Protein AF-A0A2K3M6I2-F1 (afdb_monomer)

Nearest PDB structures (foldseek):
  4bne-assembly1_B  TM=8.033E-01  e=9.067E+00  Gallus gallus

Sequence (231 aa):
MTDLVMSAFVFDEVFDVVSYISRKDLLFIKFKRTPPMLVKPYLKPYTYSKTSDPRTDPFDSLSNQFYCDLLRLSELRNKFFIFPSDVDAEASTFKAKLSDLLDVIAQEVKDDIGDKELEYARSEAVRMAEEARKDEDERIVQEAKRLRRESAEIARLEAERAEAEKLEQEMSLMVDMEELIMSYAEFPSSSSGKGKAPMDPFMEDKLKSLEDAIGTQRSDHQQLEGKVDNL

Solvent-accessible surface area (backbone atoms only — not comparable to full-atom values): 14308 Å² total; per-residue (Å²): 138,84,86,84,80,80,77,84,78,86,86,85,82,87,85,87,81,71,82,86,75,56,80,75,69,62,75,73,66,74,76,87,59,80,68,77,80,68,75,60,84,81,73,63,79,82,75,76,78,69,72,85,50,90,81,57,60,71,65,63,67,40,54,56,52,51,49,53,53,52,50,52,57,56,53,52,75,76,44,97,83,66,54,73,67,59,53,51,49,52,52,51,51,51,50,50,52,53,49,61,45,50,52,51,52,52,48,50,56,51,49,55,50,51,52,52,53,50,51,49,52,52,52,51,52,51,52,53,52,50,51,54,52,51,54,50,53,51,50,50,54,54,48,52,54,49,52,53,51,53,52,52,50,51,54,50,54,52,52,54,50,55,51,52,52,50,52,51,54,53,51,51,52,52,53,54,50,51,53,51,59,62,58,58,77,70,73,82,90,81,81,92,75,97,67,88,76,80,80,56,68,71,59,52,52,54,53,50,55,50,52,54,51,54,52,51,55,54,52,53,52,54,57,52,52,63,55,61,79,74,113

pLDDT: mean 77.09, std 17.9, range [37.66, 98.5]

Secondary structure (DSSP, 8-state):
------------S---------TTGGGG------------GGGS-------S-TTS-HHHHHHHHHHHHHHHHHHHHT-TT--HHHHHHHHHHHHHHHHHHHHHHHHHHHHHHHHHHHHHHHHHHHHHHHHHHHHHHHHHHHHHHHHHHHHHHHHHHHHHHHHHHHHHHHHHHHHHHHHHHHHTTS----------PPPPHHHHHHHHHHHHHHHHHHHHHHHHHHHHTT-

Organism: Trifolium pratense (NCBI:txid57577)

Mean predicted aligned error: 18.98 Å

Radius of gyration: 58.41 Å; Cα contacts (8 Å, |Δi|>4): 15; chains: 1; bounding box: 110×56×161 Å

Structure (mmCIF, N/CA/C/O backbone):
data_AF-A0A2K3M6I2-F1
#
_entry.id   AF-A0A2K3M6I2-F1
#
loop_
_atom_site.group_PDB
_atom_site.id
_atom_site.type_symbol
_atom_site.label_atom_id
_atom_site.label_alt_id
_atom_site.label_comp_id
_atom_site.label_asym_id
_atom_site.label_entity_id
_atom_site.label_seq_id
_atom_site.pdbx_PDB_ins_code
_atom_site.Cartn_x
_atom_site.Cartn_y
_atom_site.Cartn_z
_atom_site.occupancy
_atom_site.B_iso_or_equiv
_atom_site.auth_seq_id
_atom_site.auth_comp_id
_atom_site.auth_asym_id
_atom_site.auth_atom_id
_atom_site.pdbx_PDB_model_num
ATOM 1 N N . MET A 1 1 ? 3.542 -26.476 61.499 1.00 45.47 1 MET A N 1
ATOM 2 C CA . MET A 1 1 ? 3.791 -25.172 62.144 1.00 45.47 1 MET A CA 1
ATOM 3 C C . MET A 1 1 ? 2.540 -24.333 61.949 1.00 45.47 1 MET A C 1
ATOM 5 O O . MET A 1 1 ? 2.198 -24.057 60.811 1.00 45.47 1 MET A O 1
ATOM 9 N N . THR A 1 2 ? 1.869 -24.066 63.075 1.00 55.75 2 THR A N 1
ATOM 10 C CA . THR A 1 2 ? 0.767 -23.115 63.343 1.00 55.75 2 THR A CA 1
ATOM 11 C C . THR A 1 2 ? -0.514 -23.199 62.505 1.00 55.75 2 THR A C 1
ATOM 13 O O . THR A 1 2 ? -0.694 -22.449 61.550 1.00 55.75 2 THR A O 1
ATOM 16 N N . ASP A 1 3 ? -1.436 -24.041 62.983 1.00 51.25 3 ASP A N 1
ATOM 17 C CA . ASP A 1 3 ? -2.878 -23.954 62.737 1.00 51.25 3 ASP A CA 1
ATOM 18 C C . ASP A 1 3 ? -3.462 -22.707 63.418 1.00 51.25 3 ASP A C 1
ATOM 20 O O . ASP A 1 3 ? -3.334 -22.516 64.631 1.00 51.25 3 ASP A O 1
ATOM 24 N N . LEU A 1 4 ? -4.110 -21.852 62.628 1.00 61.06 4 LEU A N 1
ATOM 25 C CA . LEU A 1 4 ? -4.819 -20.663 63.090 1.00 61.06 4 LEU A CA 1
ATOM 26 C C . LEU A 1 4 ? -6.266 -21.050 63.432 1.00 61.06 4 LEU A C 1
ATOM 28 O O . LEU A 1 4 ? -7.155 -21.038 62.583 1.00 61.06 4 LEU A O 1
ATOM 32 N N . VAL A 1 5 ? -6.487 -21.434 64.689 1.00 55.53 5 VAL A N 1
ATOM 33 C CA . VAL A 1 5 ? -7.810 -21.722 65.260 1.00 55.53 5 VAL A CA 1
ATOM 34 C C . VAL A 1 5 ? -8.575 -20.407 65.435 1.00 55.53 5 VAL A C 1
ATOM 36 O O . VAL A 1 5 ? -8.279 -19.612 66.324 1.00 55.53 5 VAL A O 1
ATOM 39 N N . MET A 1 6 ? -9.570 -20.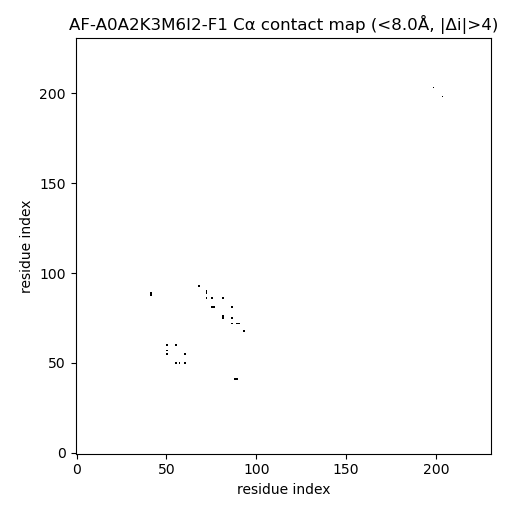171 64.582 1.00 56.69 6 MET A N 1
ATOM 40 C CA . MET A 1 6 ? -10.534 -19.082 64.743 1.00 56.69 6 MET A CA 1
ATOM 41 C C . MET A 1 6 ? -11.532 -19.447 65.848 1.00 56.69 6 MET A C 1
ATOM 43 O O . MET A 1 6 ? -12.343 -20.358 65.694 1.00 56.69 6 MET A O 1
ATOM 47 N N . SER A 1 7 ? -11.452 -18.742 66.978 1.00 56.47 7 SER A N 1
ATOM 48 C CA . SER A 1 7 ? -12.378 -18.889 68.098 1.00 56.47 7 SER A CA 1
ATOM 49 C C . SER A 1 7 ? -13.774 -18.402 67.710 1.00 56.47 7 SER A C 1
ATOM 51 O O . SER A 1 7 ? -13.959 -17.229 67.378 1.00 56.47 7 SER A O 1
ATOM 53 N N . ALA A 1 8 ? -14.759 -19.294 67.798 1.00 49.78 8 ALA A N 1
ATOM 54 C CA . ALA A 1 8 ? -16.171 -18.948 67.767 1.00 49.78 8 ALA A CA 1
ATOM 55 C C . ALA A 1 8 ? -16.480 -18.031 68.959 1.00 49.78 8 ALA A C 1
ATOM 57 O O . ALA A 1 8 ? -16.471 -18.463 70.112 1.00 49.78 8 ALA A O 1
ATOM 58 N N . PHE A 1 9 ? -16.686 -16.747 68.677 1.00 50.88 9 PHE A N 1
ATOM 59 C CA . PHE A 1 9 ? -17.150 -15.792 69.668 1.00 50.88 9 PHE A CA 1
ATOM 60 C C . PHE A 1 9 ? -18.601 -16.099 70.031 1.00 50.88 9 PHE A C 1
ATOM 62 O O . PHE A 1 9 ? -19.491 -16.139 69.183 1.00 50.88 9 PHE A O 1
ATOM 69 N N . VAL A 1 10 ? -18.778 -16.308 71.328 1.00 54.22 10 VAL A N 1
ATOM 70 C CA . VAL A 1 10 ? -20.023 -16.353 72.082 1.00 54.22 10 VAL A CA 1
ATOM 71 C C . VAL A 1 10 ? -20.790 -15.046 71.857 1.00 54.22 10 VAL A C 1
ATOM 73 O O . VAL A 1 10 ? -20.370 -13.990 72.322 1.00 54.22 10 VAL A O 1
ATOM 76 N N . PHE A 1 11 ? -21.908 -15.120 71.140 1.00 49.06 11 PHE A N 1
ATOM 77 C CA . PHE A 1 11 ? -22.965 -14.107 71.141 1.00 49.06 11 PHE A CA 1
ATOM 78 C C . PHE A 1 11 ? -24.234 -14.792 71.624 1.00 49.06 11 PHE A C 1
ATOM 80 O O . PHE A 1 11 ? -25.079 -15.191 70.830 1.00 49.06 11 PHE A O 1
ATOM 87 N N . ASP A 1 12 ? -24.312 -14.986 72.932 1.00 51.78 12 ASP A N 1
ATOM 88 C CA . ASP A 1 12 ? -25.477 -15.577 73.574 1.00 51.78 12 ASP A CA 1
ATOM 89 C C . ASP A 1 12 ? -25.706 -14.844 74.893 1.00 51.78 12 ASP A C 1
ATOM 91 O O . ASP A 1 12 ? -25.434 -15.369 75.958 1.00 51.78 12 ASP A O 1
ATOM 95 N N . GLU A 1 13 ? -26.073 -13.562 74.812 1.00 56.41 13 GLU A N 1
ATOM 96 C CA . GLU A 1 13 ? -26.803 -12.857 75.869 1.00 56.41 13 GLU A CA 1
ATOM 97 C C . GLU A 1 13 ? -27.155 -11.436 75.413 1.00 56.41 13 GLU A C 1
ATOM 99 O O . GLU A 1 13 ? -26.383 -10.765 74.733 1.00 56.41 13 GLU A O 1
ATOM 104 N N . VAL A 1 14 ? -28.319 -10.962 75.862 1.00 52.41 14 VAL A N 1
ATOM 105 C CA . VAL A 1 14 ? -28.843 -9.589 75.750 1.00 52.41 14 VAL A CA 1
ATOM 106 C C . VAL A 1 14 ? -29.674 -9.254 74.496 1.00 52.41 14 VAL A C 1
ATOM 108 O O . VAL A 1 14 ? -29.440 -8.260 73.819 1.00 52.41 14 VAL A O 1
ATOM 111 N N . PHE A 1 15 ? -30.758 -10.002 74.263 1.00 50.25 15 PHE A N 1
ATOM 112 C CA . PHE A 1 15 ? -31.973 -9.453 73.633 1.00 50.25 15 PHE A CA 1
ATOM 113 C C . PHE A 1 15 ? -33.232 -10.007 74.312 1.00 50.25 15 PHE A C 1
ATOM 115 O O . PHE A 1 15 ? -34.018 -10.717 73.694 1.00 50.25 15 PHE A O 1
ATOM 122 N N . ASP A 1 16 ? -33.432 -9.674 75.590 1.00 51.62 16 ASP A N 1
ATOM 123 C CA . ASP A 1 16 ? -34.622 -10.094 76.353 1.00 51.62 16 ASP A CA 1
ATOM 124 C C . ASP A 1 16 ? -35.504 -8.910 76.792 1.00 51.62 16 ASP A C 1
ATOM 126 O O . ASP A 1 16 ? -36.038 -8.856 77.895 1.00 51.62 16 ASP A O 1
ATOM 130 N N . VAL A 1 17 ? -35.649 -7.912 75.911 1.00 54.47 17 VAL A N 1
ATOM 131 C CA . VAL A 1 17 ? -36.669 -6.852 76.037 1.00 54.47 17 VAL A CA 1
ATOM 132 C C . VAL A 1 17 ? -37.280 -6.570 74.663 1.00 54.47 17 VAL A C 1
ATOM 134 O O . VAL A 1 17 ? -37.292 -5.446 74.165 1.00 54.47 17 VAL A O 1
ATOM 137 N N . VAL A 1 18 ? -37.767 -7.616 73.996 1.00 52.47 18 VAL A N 1
ATOM 138 C CA . VAL A 1 18 ? -38.661 -7.453 72.846 1.00 52.47 18 VAL A CA 1
ATOM 139 C C . VAL A 1 18 ? -40.078 -7.642 73.362 1.00 52.47 18 VAL A C 1
ATOM 141 O O . VAL A 1 18 ? -40.481 -8.746 73.722 1.00 52.47 18 VAL A O 1
ATOM 144 N N . SER A 1 19 ? -40.821 -6.536 73.427 1.00 58.66 19 SER A N 1
ATOM 145 C CA . SER A 1 19 ? -42.261 -6.510 73.671 1.00 58.66 19 SER A CA 1
ATOM 146 C C . SER A 1 19 ? -42.954 -7.669 72.959 1.00 58.66 19 SER A C 1
ATOM 148 O O . SER A 1 19 ? -42.874 -7.791 71.736 1.00 58.66 19 SER A O 1
ATOM 150 N N . TYR A 1 20 ? -43.649 -8.500 73.736 1.00 55.00 20 TYR A N 1
ATOM 151 C CA . TYR A 1 20 ? -44.518 -9.574 73.263 1.00 55.00 20 TYR A CA 1
ATOM 152 C C . TYR A 1 20 ? -45.643 -8.987 72.396 1.00 55.00 20 TYR A C 1
ATOM 154 O O . TYR A 1 20 ? -46.750 -8.723 72.859 1.00 55.00 20 TYR A O 1
ATOM 162 N N . ILE A 1 21 ? -45.367 -8.773 71.111 1.00 55.75 21 ILE A N 1
ATOM 163 C CA . ILE A 1 21 ? -46.408 -8.588 70.107 1.00 55.75 21 ILE A CA 1
ATOM 164 C C . ILE A 1 21 ? -47.006 -9.975 69.881 1.00 55.75 21 ILE A C 1
ATOM 166 O O . ILE A 1 21 ? -46.400 -10.858 69.272 1.00 55.75 21 ILE A O 1
ATOM 170 N N . SER A 1 22 ? -48.195 -10.190 70.434 1.00 57.03 22 SER A N 1
ATOM 171 C CA . SER A 1 22 ? -48.952 -11.423 70.259 1.00 57.03 22 SER A CA 1
ATOM 172 C C . SER A 1 22 ? -49.258 -11.634 68.775 1.00 57.03 22 SER A C 1
ATOM 174 O O . SER A 1 22 ? -49.781 -10.746 68.102 1.00 57.03 22 SER A O 1
ATOM 176 N N . ARG A 1 23 ? -49.011 -12.847 68.254 1.00 56.69 23 ARG A N 1
ATOM 177 C CA . ARG A 1 23 ? -49.373 -13.242 66.872 1.00 56.69 23 ARG A CA 1
ATOM 178 C C . ARG A 1 23 ? -50.846 -12.979 66.528 1.00 56.69 23 ARG A C 1
ATOM 180 O O . ARG A 1 23 ? -51.186 -12.918 65.351 1.00 56.69 23 ARG A O 1
ATOM 187 N N . LYS A 1 24 ? -51.720 -12.833 67.529 1.00 66.44 24 LYS A N 1
ATOM 188 C CA . LYS A 1 24 ? -53.146 -12.556 67.325 1.00 66.44 24 LYS A CA 1
ATOM 189 C C . LYS A 1 24 ? -53.422 -11.110 66.892 1.00 66.44 24 LYS A C 1
ATOM 191 O O . LYS A 1 24 ? -54.399 -10.895 66.181 1.00 66.44 24 LYS A O 1
ATOM 196 N N . ASP A 1 25 ? -52.538 -10.163 67.208 1.00 58.94 25 ASP A N 1
ATOM 197 C CA . ASP A 1 25 ? -52.720 -8.742 66.866 1.00 58.94 25 ASP A CA 1
ATOM 198 C C . ASP A 1 25 ? -52.328 -8.426 65.411 1.00 58.94 25 ASP A C 1
ATOM 200 O O . ASP A 1 25 ? -52.781 -7.444 64.825 1.00 58.94 25 ASP A O 1
ATOM 204 N N . LEU A 1 26 ? -51.550 -9.306 64.771 1.00 58.91 26 LEU A N 1
ATOM 205 C CA . LEU A 1 26 ? -51.125 -9.154 63.374 1.00 58.91 26 LEU A CA 1
ATOM 206 C C . LEU A 1 26 ? -52.197 -9.575 62.354 1.00 58.91 26 LEU A C 1
ATOM 208 O O . LEU A 1 26 ? -52.094 -9.224 61.180 1.00 58.91 26 LEU A O 1
ATOM 212 N N . LEU A 1 27 ? -53.251 -10.285 62.774 1.00 59.50 27 LEU A N 1
ATOM 213 C CA . LEU A 1 27 ? -54.317 -10.757 61.874 1.00 59.50 27 LEU A CA 1
ATOM 214 C C . LEU A 1 27 ? -55.302 -9.651 61.451 1.00 59.50 27 LEU A C 1
ATOM 216 O O . LEU A 1 27 ? -56.056 -9.837 60.495 1.00 59.50 27 LEU A O 1
ATOM 220 N N . PHE A 1 28 ? -55.291 -8.496 62.124 1.00 56.75 28 PHE A N 1
ATOM 221 C CA . PHE A 1 28 ? -56.161 -7.360 61.796 1.00 56.75 28 PHE A CA 1
ATOM 222 C C . PHE A 1 28 ? -55.512 -6.301 60.907 1.00 56.75 28 PHE A C 1
ATOM 224 O O . PHE A 1 28 ? -56.221 -5.440 60.377 1.00 56.75 28 PHE A O 1
ATOM 231 N N . ILE A 1 29 ? -54.204 -6.386 60.652 1.00 54.84 29 ILE A N 1
ATOM 232 C CA . ILE A 1 29 ? -53.544 -5.495 59.699 1.00 54.84 29 ILE A CA 1
ATOM 233 C C . ILE A 1 29 ? -53.826 -6.020 58.290 1.00 54.84 29 ILE A C 1
ATOM 235 O O . ILE A 1 29 ? -52.989 -6.625 57.622 1.00 54.84 29 ILE A O 1
ATOM 239 N N . LYS A 1 30 ? -55.051 -5.782 57.815 1.00 56.19 30 LYS A N 1
ATOM 240 C CA . LYS A 1 30 ? -55.383 -5.882 56.395 1.00 56.19 30 LYS A CA 1
ATOM 241 C C . LYS A 1 30 ? -54.601 -4.787 55.680 1.00 56.19 30 LYS A C 1
ATOM 243 O O . LYS A 1 30 ? -55.097 -3.676 55.513 1.00 56.19 30 LYS A O 1
ATOM 248 N N . PHE A 1 31 ? -53.377 -5.105 55.262 1.00 52.81 31 PHE A N 1
ATOM 249 C CA . PHE A 1 31 ? -52.594 -4.306 54.325 1.00 52.81 31 PHE A CA 1
ATOM 250 C C . PHE A 1 31 ? -53.353 -4.250 52.987 1.00 52.81 31 PHE A C 1
ATOM 252 O O . PHE A 1 31 ? -53.056 -4.953 52.028 1.00 52.81 31 PHE A O 1
ATOM 259 N N . LYS A 1 32 ? -54.375 -3.391 52.907 1.00 51.03 32 LYS A N 1
ATOM 260 C CA . LYS A 1 32 ? -54.965 -2.913 51.653 1.00 51.03 32 LYS A CA 1
ATOM 261 C C . LYS A 1 32 ? -54.010 -1.889 51.051 1.00 51.03 32 LYS A C 1
ATOM 263 O O . LYS A 1 32 ? -54.327 -0.717 50.903 1.00 51.03 32 LYS A O 1
ATOM 268 N N . ARG A 1 33 ? -52.793 -2.327 50.768 1.00 50.03 33 ARG A N 1
ATOM 269 C CA . ARG A 1 33 ? -51.816 -1.544 50.036 1.00 50.03 33 ARG A CA 1
ATOM 270 C C . ARG A 1 33 ? -51.310 -2.474 48.963 1.00 50.03 33 ARG A C 1
ATOM 272 O O . ARG A 1 33 ? -50.279 -3.106 49.130 1.00 50.03 33 ARG A O 1
ATOM 279 N N . THR A 1 34 ? -52.079 -2.593 47.884 1.00 58.12 34 THR A N 1
ATOM 280 C CA . THR A 1 34 ? -51.467 -2.872 46.589 1.00 58.12 34 THR A CA 1
ATOM 281 C C . THR A 1 34 ? -50.431 -1.763 46.447 1.00 58.12 34 THR A C 1
ATOM 283 O O . THR A 1 34 ? -50.831 -0.595 46.370 1.00 58.12 34 THR A O 1
ATOM 286 N N . PRO A 1 35 ? -49.125 -2.052 46.585 1.00 56.66 35 PRO A N 1
ATOM 287 C CA . PRO A 1 35 ? -48.127 -1.020 46.397 1.00 56.66 35 PRO A CA 1
ATOM 288 C C . PRO A 1 35 ? -48.382 -0.478 44.991 1.00 56.66 35 PRO A C 1
ATOM 290 O O . PRO A 1 35 ? -48.635 -1.293 44.094 1.00 56.66 35 PRO A O 1
ATOM 293 N N . PRO A 1 36 ? -48.393 0.850 44.769 1.00 56.81 36 PRO A N 1
ATOM 294 C CA . PRO A 1 36 ? -48.325 1.337 43.402 1.00 56.81 36 PRO A CA 1
ATOM 295 C C . PRO A 1 36 ? -47.168 0.575 42.765 1.00 56.81 36 PRO A C 1
ATOM 297 O O . PRO A 1 36 ? -46.088 0.526 43.359 1.00 56.81 36 PRO A O 1
ATOM 300 N N . MET A 1 37 ? -47.429 -0.123 41.653 1.00 53.19 37 MET A N 1
ATOM 301 C CA . MET A 1 37 ? -46.373 -0.740 40.864 1.00 53.19 37 MET A CA 1
ATOM 302 C C . MET A 1 37 ? -45.478 0.417 40.438 1.00 53.19 37 MET A C 1
ATOM 304 O O . MET A 1 37 ? -45.722 1.067 39.425 1.00 53.19 37 MET A O 1
ATOM 308 N N . LEU A 1 38 ? -44.497 0.739 41.282 1.00 57.25 38 LEU A N 1
ATOM 309 C CA . LEU A 1 38 ? -43.392 1.596 40.936 1.00 57.25 38 LEU A CA 1
ATOM 310 C C . LEU A 1 38 ? -42.818 0.912 39.716 1.00 57.25 38 LEU A C 1
ATOM 312 O O . LEU A 1 38 ? -42.372 -0.235 39.801 1.00 57.25 38 LEU A O 1
ATOM 316 N N . VAL A 1 39 ? -42.975 1.577 38.572 1.00 56.84 39 VAL A N 1
ATOM 317 C CA . VAL A 1 39 ? -42.399 1.151 37.306 1.00 56.84 39 VAL A CA 1
ATOM 318 C C . VAL A 1 39 ? -40.961 0.808 37.635 1.00 56.84 39 VAL A C 1
ATOM 320 O O . VAL A 1 39 ? -40.202 1.694 38.034 1.00 56.84 39 VAL A O 1
ATOM 323 N N . LYS A 1 40 ? -40.638 -0.492 37.606 1.00 58.34 40 LYS A N 1
ATOM 324 C CA . LYS A 1 40 ? -39.319 -0.967 38.010 1.00 58.34 40 LYS A CA 1
ATOM 325 C C . LYS A 1 40 ? -38.321 -0.146 37.192 1.00 58.34 40 LYS A C 1
ATOM 327 O O . LYS A 1 40 ? -38.441 -0.164 35.964 1.00 58.34 40 LYS A O 1
ATOM 332 N N . PRO A 1 41 ? -37.388 0.592 37.821 1.00 55.34 41 PRO A N 1
ATOM 333 C CA . PRO A 1 41 ? -36.457 1.469 37.105 1.00 55.34 41 PRO A CA 1
ATOM 334 C C . PRO A 1 41 ? -35.711 0.751 35.967 1.00 55.34 41 PRO A C 1
ATOM 336 O O . PRO A 1 41 ? -35.282 1.374 35.002 1.00 55.34 41 PRO A O 1
ATOM 339 N N . TYR A 1 42 ? -35.629 -0.574 36.073 1.00 53.28 42 TYR A N 1
ATOM 340 C CA . TYR A 1 42 ? -34.940 -1.515 35.198 1.00 53.28 42 TYR A CA 1
ATOM 341 C C . TYR A 1 42 ? -35.717 -1.926 33.931 1.00 53.28 42 TYR A C 1
ATOM 343 O O . TYR A 1 42 ? -35.207 -2.710 33.143 1.00 53.28 42 TYR A O 1
ATOM 351 N N . LEU A 1 43 ? -36.950 -1.445 33.719 1.00 54.62 43 LEU A N 1
ATOM 352 C CA . LEU A 1 43 ? -37.761 -1.801 32.538 1.00 54.62 43 LEU A CA 1
ATOM 353 C C . LEU A 1 43 ? -37.538 -0.890 31.324 1.00 54.62 43 LEU A C 1
ATOM 355 O O . LEU A 1 43 ? -38.096 -1.156 30.261 1.00 54.62 43 LEU A O 1
ATOM 359 N N . LYS A 1 44 ? -36.749 0.182 31.452 1.00 59.28 44 LYS A N 1
ATOM 360 C CA . LYS A 1 44 ? -36.349 0.968 30.282 1.00 59.28 44 LYS A CA 1
ATOM 361 C C . LYS A 1 44 ? -35.255 0.204 29.529 1.00 59.28 44 LYS A C 1
ATOM 363 O O . LYS A 1 44 ? -34.211 -0.046 30.132 1.00 59.28 44 LYS A O 1
ATOM 368 N N . PRO A 1 45 ? -35.461 -0.144 28.243 1.00 54.41 45 PRO A N 1
ATOM 369 C CA . PRO A 1 45 ? -34.404 -0.695 27.409 1.00 54.41 45 PRO A CA 1
ATOM 370 C C . PRO A 1 45 ? -33.204 0.241 27.462 1.00 54.41 45 PRO A C 1
ATOM 372 O O . PRO A 1 45 ? -33.349 1.450 27.259 1.00 54.41 45 PRO A O 1
ATOM 375 N N . TYR A 1 46 ? -32.038 -0.311 27.783 1.00 55.25 46 TYR A N 1
ATOM 376 C CA . TYR A 1 46 ? -30.814 0.465 27.798 1.00 55.25 46 TYR A CA 1
ATOM 377 C C . TYR A 1 46 ? -30.483 0.828 26.354 1.00 55.25 46 TYR A C 1
ATOM 379 O O . TYR A 1 46 ? -30.084 -0.017 25.557 1.00 55.25 46 TYR A O 1
ATOM 387 N N . THR A 1 47 ? -30.712 2.082 25.986 1.00 51.66 47 THR A N 1
ATOM 388 C CA . THR A 1 47 ? -30.252 2.596 24.705 1.00 51.66 47 THR A CA 1
ATOM 389 C C . THR A 1 47 ? -28.772 2.878 24.865 1.00 51.66 47 THR A C 1
ATOM 391 O O . THR A 1 47 ? -28.395 3.877 25.477 1.00 51.66 47 THR A O 1
ATOM 394 N N . TYR A 1 48 ? -27.933 1.981 24.351 1.00 51.97 48 TYR A N 1
ATOM 395 C CA . TYR A 1 48 ? -26.556 2.344 24.067 1.00 51.97 48 TYR A CA 1
ATOM 396 C C . TYR A 1 48 ? -26.603 3.578 23.176 1.00 51.97 48 TYR A C 1
ATOM 398 O O . TYR A 1 48 ? -27.148 3.531 22.068 1.00 51.97 48 TYR A O 1
ATOM 406 N N . SER A 1 49 ? -26.066 4.688 23.674 1.00 54.66 49 SER A N 1
ATOM 407 C CA . SER A 1 49 ? -25.648 5.775 22.808 1.00 54.66 49 SER A CA 1
ATOM 408 C C . SER A 1 49 ? -24.550 5.179 21.942 1.00 54.66 49 SER A C 1
ATOM 410 O O . SER A 1 49 ? -23.391 5.165 22.340 1.00 54.66 49 SER A O 1
ATOM 412 N N . LYS A 1 50 ? -24.920 4.596 20.794 1.00 51.88 50 LYS A N 1
ATOM 413 C CA . LYS A 1 50 ? -23.962 4.385 19.715 1.00 51.88 50 LYS A CA 1
ATOM 414 C C . LYS A 1 50 ? -23.307 5.739 19.536 1.00 51.88 50 LYS A C 1
ATOM 416 O O . LYS A 1 50 ? -24.012 6.707 19.245 1.00 51.88 50 LYS A O 1
ATOM 421 N N . THR A 1 51 ? -22.015 5.812 19.817 1.00 51.75 51 THR A N 1
ATOM 422 C CA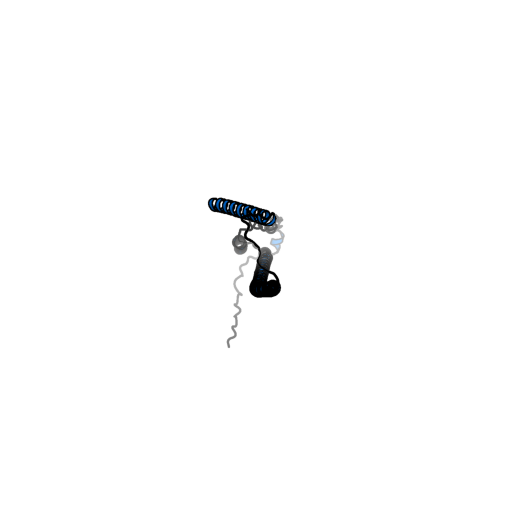 . THR A 1 51 ? -21.191 6.971 19.522 1.00 51.75 51 THR A CA 1
ATOM 423 C C . THR A 1 51 ? -21.362 7.210 18.026 1.00 51.75 51 THR A C 1
ATOM 425 O O . THR A 1 51 ? -20.835 6.497 17.182 1.00 51.75 51 THR A O 1
ATOM 428 N N . SER A 1 52 ? -22.264 8.129 17.682 1.00 47.88 52 SER A N 1
ATOM 429 C CA . SER A 1 52 ? -22.632 8.414 16.295 1.00 47.88 52 SER A CA 1
ATOM 430 C C . SER A 1 52 ? -21.502 9.120 15.557 1.00 47.88 52 SER A C 1
ATOM 432 O O . SER A 1 52 ? -21.575 9.287 14.343 1.00 47.88 52 SER A O 1
ATOM 434 N N . ASP A 1 53 ? -20.489 9.562 16.301 1.00 58.69 53 ASP A N 1
ATOM 435 C CA . ASP A 1 53 ? -19.281 10.152 15.771 1.00 58.69 53 ASP A CA 1
ATOM 436 C C . ASP A 1 53 ? -18.133 9.126 15.825 1.00 58.69 53 ASP A C 1
ATOM 438 O O . ASP A 1 53 ? -17.620 8.851 16.915 1.00 58.69 53 ASP A O 1
ATOM 442 N N . PRO A 1 54 ? -17.710 8.570 14.673 1.00 58.38 54 PRO A N 1
ATOM 443 C CA . PRO A 1 54 ? -16.600 7.619 14.583 1.00 58.38 54 PRO A CA 1
ATOM 444 C C . PRO A 1 54 ? -15.240 8.234 14.951 1.00 58.38 54 PRO A C 1
ATOM 446 O O . PRO A 1 54 ? -14.239 7.529 14.962 1.00 58.38 54 PRO A O 1
ATOM 449 N N . ARG A 1 55 ? -15.174 9.547 15.223 1.00 62.03 55 ARG A N 1
ATOM 450 C CA . ARG A 1 55 ? -13.956 10.221 15.698 1.00 62.03 55 ARG A CA 1
ATOM 451 C C . ARG A 1 55 ? -13.800 10.240 17.211 1.00 62.03 55 ARG A C 1
ATOM 453 O O . ARG A 1 55 ? -12.735 10.624 17.687 1.00 62.03 55 ARG A O 1
ATOM 460 N N . THR A 1 56 ? -14.849 9.913 17.959 1.00 65.38 56 THR A N 1
ATOM 461 C CA . THR A 1 56 ? -14.763 9.924 19.421 1.00 65.38 56 THR A CA 1
ATOM 462 C C . THR A 1 56 ? -14.176 8.599 19.867 1.00 65.38 56 THR A C 1
ATOM 464 O O . THR A 1 56 ? -14.727 7.559 19.509 1.00 65.38 56 THR A O 1
ATOM 467 N N . ASP A 1 57 ? -13.083 8.648 20.631 1.00 66.88 57 ASP A N 1
ATOM 468 C CA . ASP A 1 57 ? -12.454 7.456 21.191 1.00 66.88 57 ASP A CA 1
ATOM 469 C C . ASP A 1 57 ? -13.528 6.623 21.923 1.00 66.88 57 ASP A C 1
ATOM 471 O O . ASP A 1 57 ? -14.180 7.138 22.849 1.00 66.88 57 ASP A O 1
ATOM 475 N N . PRO A 1 58 ? -13.775 5.367 21.502 1.00 65.50 58 PRO A N 1
ATOM 476 C CA . PRO A 1 58 ? -14.754 4.512 22.151 1.00 65.50 58 PRO A CA 1
ATOM 477 C C . PRO A 1 58 ? -14.482 4.374 23.652 1.00 65.50 58 PRO A C 1
ATOM 479 O O . PRO A 1 58 ? -1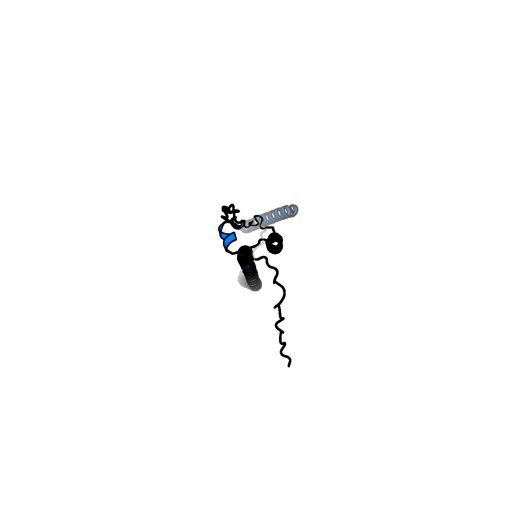5.447 4.285 24.410 1.00 65.50 58 PRO A O 1
ATOM 482 N N . PHE A 1 59 ? -13.223 4.464 24.105 1.00 70.12 59 PHE A N 1
ATOM 483 C CA . PHE A 1 59 ? -12.837 4.407 25.518 1.00 70.12 59 PHE A CA 1
ATOM 484 C C . PHE A 1 59 ? -13.251 5.648 26.328 1.00 70.12 59 PHE A C 1
ATOM 486 O O . PHE A 1 59 ? -13.600 5.523 27.509 1.00 70.12 59 PHE A O 1
ATOM 493 N N . ASP A 1 60 ? -13.286 6.833 25.716 1.00 71.06 60 ASP A N 1
ATOM 494 C CA . ASP A 1 60 ? -13.644 8.083 26.402 1.00 71.06 60 ASP A CA 1
ATOM 495 C C . ASP A 1 60 ? -15.140 8.144 26.724 1.00 71.06 60 ASP A C 1
ATOM 497 O O . ASP A 1 60 ? -15.544 8.414 27.862 1.00 71.06 60 ASP A O 1
ATOM 501 N N . SER A 1 61 ? -15.988 7.814 25.744 1.00 68.12 61 SER A N 1
ATOM 502 C CA . SER A 1 61 ? -17.434 7.702 25.980 1.00 68.12 61 SER A CA 1
ATOM 503 C C . SER A 1 61 ? -17.749 6.596 26.990 1.00 68.12 61 SER A C 1
ATOM 505 O O . SER A 1 61 ? -18.758 6.657 27.700 1.00 68.12 61 SER A O 1
ATOM 507 N N . LEU A 1 62 ? -16.888 5.583 27.062 1.00 70.44 62 LEU A N 1
ATOM 508 C CA . LEU A 1 62 ? -17.053 4.442 27.939 1.00 70.44 62 LEU A CA 1
ATOM 509 C C . LEU A 1 62 ? -16.748 4.732 29.395 1.00 70.44 62 LEU A C 1
ATOM 511 O O . LEU A 1 62 ? -17.484 4.303 30.282 1.00 70.44 62 LEU A O 1
ATOM 515 N N . SER A 1 63 ? -15.649 5.439 29.630 1.00 78.62 63 SER A N 1
ATOM 516 C CA . SER A 1 63 ? -15.137 5.705 30.969 1.00 78.62 63 SER A CA 1
ATOM 517 C C . SER A 1 63 ? -16.182 6.453 31.795 1.00 78.62 63 SER A C 1
ATOM 519 O O . SER A 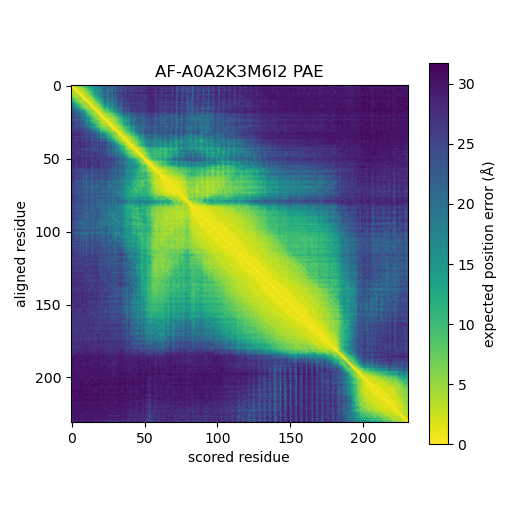1 63 ? -16.444 6.100 32.947 1.00 78.62 63 SER A O 1
ATOM 521 N N . ASN A 1 64 ? -16.881 7.404 31.167 1.00 80.00 64 ASN A N 1
ATOM 522 C CA . ASN A 1 64 ? -17.999 8.115 31.784 1.00 80.00 64 ASN A CA 1
ATOM 523 C C . ASN A 1 64 ? -19.200 7.203 32.068 1.00 80.00 64 ASN A C 1
ATOM 525 O O . ASN A 1 64 ? -19.764 7.247 33.162 1.00 80.00 64 ASN A O 1
ATOM 529 N N . GLN A 1 65 ? -19.582 6.354 31.112 1.00 78.31 65 GLN A N 1
ATOM 530 C CA . GLN A 1 65 ? -20.712 5.436 31.271 1.00 78.31 65 GLN A CA 1
ATOM 531 C C . GLN A 1 65 ? -20.463 4.438 32.414 1.00 78.31 65 GLN A C 1
ATOM 533 O O . GLN A 1 65 ? -21.331 4.216 33.260 1.00 78.31 65 GLN A O 1
ATOM 538 N N . PHE A 1 66 ? -19.252 3.882 32.468 1.00 81.56 66 PHE A N 1
ATOM 539 C CA . PHE A 1 66 ? -18.822 2.928 33.484 1.00 81.56 66 PHE A CA 1
ATOM 540 C C . PHE A 1 66 ? -18.765 3.570 34.869 1.00 81.56 66 PHE A C 1
ATOM 542 O O . PHE A 1 66 ? -19.234 2.990 35.849 1.00 81.56 66 PHE A O 1
ATOM 549 N N . TYR A 1 67 ? -18.259 4.802 34.946 1.00 85.06 67 TYR A N 1
ATOM 550 C CA . TYR A 1 67 ? -18.262 5.587 36.173 1.00 85.06 67 TYR A CA 1
ATOM 551 C C . TYR A 1 67 ? -19.686 5.808 36.699 1.00 85.06 67 TYR A C 1
ATOM 553 O O . TYR A 1 67 ? -19.950 5.564 37.877 1.00 85.06 67 TYR A O 1
ATOM 561 N N . CYS A 1 68 ? -20.628 6.198 35.834 1.00 81.88 68 CYS A N 1
ATOM 562 C CA . CYS A 1 68 ? -22.029 6.370 36.218 1.00 81.88 68 CYS A CA 1
ATOM 563 C C . CYS A 1 68 ? -22.677 5.061 36.696 1.00 81.88 68 CYS A C 1
ATOM 565 O O . CYS A 1 68 ? -23.424 5.073 37.676 1.00 81.88 68 CYS A O 1
ATOM 567 N N . ASP A 1 69 ? -22.396 3.935 36.041 1.00 80.50 69 ASP A N 1
ATOM 568 C CA . ASP A 1 69 ? -22.937 2.629 36.431 1.00 80.50 69 ASP A CA 1
ATOM 569 C C . ASP A 1 69 ? -22.385 2.157 37.789 1.00 80.50 69 ASP A C 1
ATOM 571 O O . ASP A 1 69 ? -23.149 1.705 38.649 1.00 80.50 69 ASP A O 1
ATOM 575 N N . LEU A 1 70 ? -21.083 2.340 38.035 1.00 84.94 70 LEU A N 1
ATOM 576 C CA . LEU A 1 70 ? -20.468 2.069 39.339 1.00 84.94 70 LEU A CA 1
ATOM 577 C C . LEU A 1 70 ? -21.008 2.997 40.432 1.00 84.94 70 LEU A C 1
ATOM 579 O O . LEU A 1 70 ? -21.274 2.546 41.549 1.00 84.94 70 LEU A O 1
ATOM 583 N N . LEU A 1 71 ? -21.215 4.278 40.117 1.00 85.44 71 LEU A N 1
ATOM 584 C CA . LEU A 1 71 ? -21.806 5.238 41.043 1.00 85.44 71 LEU A CA 1
ATOM 585 C C . LEU A 1 71 ? -23.218 4.797 41.447 1.00 85.44 71 LEU A C 1
ATOM 587 O O . LEU A 1 71 ? -23.514 4.733 42.640 1.00 85.44 71 LEU A O 1
ATOM 591 N N . ARG A 1 72 ? -24.054 4.381 40.488 1.00 80.50 72 ARG A N 1
ATOM 592 C CA . ARG A 1 72 ? -25.401 3.853 40.761 1.00 80.50 72 ARG A CA 1
ATOM 593 C C . ARG A 1 72 ? -25.372 2.621 41.665 1.00 80.50 72 ARG A C 1
ATOM 595 O O . ARG A 1 72 ? -26.142 2.564 42.622 1.00 80.50 72 ARG A O 1
ATOM 602 N N . LEU A 1 73 ? -24.468 1.670 41.417 1.00 81.69 73 LEU A N 1
ATOM 603 C CA . LEU A 1 73 ? -24.272 0.509 42.298 1.00 81.69 73 LEU A CA 1
ATOM 604 C C . LEU A 1 73 ? -23.838 0.926 43.710 1.00 81.69 73 LEU A C 1
ATOM 606 O O . LEU A 1 73 ? -24.325 0.376 44.698 1.00 81.69 73 LEU A O 1
ATOM 610 N N . SER A 1 74 ? -22.968 1.931 43.828 1.00 82.75 74 SER A N 1
ATOM 611 C CA . SER A 1 74 ? -22.537 2.447 45.130 1.00 82.75 74 SER A CA 1
ATOM 612 C C . SER A 1 74 ? -23.680 3.124 45.900 1.00 82.75 74 SER A C 1
ATOM 614 O O . SER A 1 74 ? -23.788 2.969 47.115 1.00 82.75 74 SER A O 1
ATOM 616 N N . GLU A 1 75 ? -24.590 3.805 45.200 1.00 85.44 75 GLU A N 1
ATOM 617 C CA . GLU A 1 75 ? -25.772 4.432 45.792 1.00 85.44 75 GLU A CA 1
ATOM 618 C C . GLU A 1 75 ? -26.795 3.410 46.292 1.00 85.44 75 GLU A C 1
ATOM 620 O O . GLU A 1 75 ? -27.521 3.700 47.245 1.00 85.44 75 GLU A O 1
ATOM 625 N N . LEU A 1 76 ? -26.857 2.211 45.693 1.00 81.38 76 LEU A N 1
ATOM 626 C CA . LEU A 1 76 ? -27.691 1.122 46.211 1.00 81.38 76 LEU A CA 1
ATOM 627 C C . LEU A 1 76 ? -27.284 0.744 47.645 1.00 81.38 76 LEU A C 1
ATOM 629 O O . LEU A 1 76 ? -28.153 0.528 48.483 1.00 81.38 76 LEU A O 1
ATOM 633 N N . ARG A 1 77 ? -25.986 0.761 47.974 1.00 77.25 77 ARG A N 1
ATOM 634 C CA . ARG A 1 77 ? -25.494 0.476 49.336 1.00 77.25 77 ARG A CA 1
ATOM 635 C C . ARG A 1 77 ? -26.057 1.437 50.392 1.00 77.25 77 ARG A C 1
ATOM 637 O O . ARG A 1 77 ? -26.234 1.046 51.540 1.00 77.25 77 ARG A O 1
ATOM 644 N N . ASN A 1 78 ? -26.332 2.684 50.011 1.00 79.56 78 ASN A N 1
ATOM 645 C CA . ASN A 1 78 ? -26.740 3.749 50.932 1.00 79.56 78 ASN A CA 1
ATOM 646 C C . ASN A 1 78 ? -28.264 3.851 51.121 1.00 79.56 78 ASN A C 1
ATOM 648 O O . ASN A 1 78 ? -28.741 4.737 51.831 1.00 79.56 78 ASN A O 1
ATOM 652 N N . LYS A 1 79 ? -29.051 2.970 50.492 1.00 81.81 79 LYS A N 1
ATOM 653 C CA . LYS A 1 79 ? -30.516 2.983 50.583 1.00 81.81 79 LYS A CA 1
ATOM 654 C C . LYS A 1 79 ? -30.991 1.950 51.614 1.00 81.81 79 LYS A C 1
ATOM 656 O O . LYS A 1 79 ? -30.707 0.765 51.510 1.00 81.81 79 LYS A O 1
ATOM 661 N N . PHE A 1 80 ? -31.775 2.403 52.594 1.00 65.31 80 PHE A N 1
ATOM 662 C CA . PHE A 1 80 ? -32.250 1.591 53.729 1.00 65.31 80 PHE A CA 1
ATOM 663 C C . PHE A 1 80 ? -33.282 0.499 53.377 1.00 65.31 80 PHE A C 1
ATOM 665 O O . PHE A 1 80 ? -33.558 -0.360 54.208 1.00 65.31 80 PHE A O 1
ATOM 672 N N . PHE A 1 81 ? -33.857 0.515 52.169 1.00 70.75 81 PHE A N 1
ATOM 673 C CA . PHE A 1 81 ? -34.903 -0.423 51.729 1.00 70.75 81 PHE A CA 1
ATOM 674 C C . PHE A 1 81 ? -34.557 -1.083 50.391 1.00 70.75 81 PHE A C 1
ATOM 676 O O . PHE A 1 81 ? -35.354 -1.068 49.456 1.00 70.75 81 PHE A O 1
ATOM 683 N N . ILE A 1 82 ? -33.346 -1.619 50.282 1.00 77.88 82 ILE A N 1
ATOM 684 C CA . ILE A 1 82 ? -32.929 -2.387 49.107 1.00 77.88 82 ILE A CA 1
ATOM 685 C C . ILE A 1 82 ? -33.201 -3.857 49.377 1.00 77.88 82 ILE A C 1
ATOM 687 O O . ILE A 1 82 ? -32.712 -4.408 50.365 1.00 77.88 82 ILE A O 1
ATOM 691 N N . PHE A 1 83 ? -33.957 -4.506 48.497 1.00 83.88 83 PHE A N 1
ATOM 692 C CA . PHE A 1 83 ? -34.049 -5.957 48.532 1.00 83.88 83 PHE A CA 1
ATOM 693 C C . PHE A 1 83 ? -32.787 -6.557 47.903 1.00 83.88 83 PHE A C 1
ATOM 695 O O . PHE A 1 83 ? -32.291 -6.009 46.916 1.00 83.88 83 PHE A O 1
ATOM 702 N N . PRO A 1 84 ? -32.286 -7.707 48.393 1.00 85.50 84 PRO A N 1
ATOM 703 C CA . PRO A 1 84 ? -31.181 -8.416 47.742 1.00 85.50 84 PRO A CA 1
ATOM 704 C C . PRO A 1 84 ? -31.391 -8.597 46.226 1.00 85.50 84 PRO A C 1
ATOM 706 O O . PRO A 1 84 ? -30.469 -8.390 45.447 1.00 85.50 84 PRO A O 1
ATOM 709 N N . SER A 1 85 ? -32.637 -8.830 45.793 1.00 83.62 85 SER A N 1
ATOM 710 C CA . SER A 1 85 ? -33.003 -8.954 44.376 1.00 83.62 85 SER A CA 1
ATOM 711 C C . SER A 1 85 ? -32.749 -7.703 43.528 1.00 83.62 85 SER A C 1
ATOM 713 O O . SER A 1 85 ? -32.521 -7.823 42.328 1.00 83.62 85 SER A O 1
ATOM 715 N N . ASP A 1 86 ? -32.824 -6.503 44.112 1.00 82.81 86 ASP A N 1
ATOM 716 C CA . ASP A 1 86 ? -32.543 -5.257 43.385 1.00 82.81 86 ASP A CA 1
ATOM 717 C C . ASP A 1 86 ? -31.038 -5.118 43.120 1.00 82.81 86 ASP A C 1
ATOM 719 O O . ASP A 1 86 ? -30.632 -4.651 42.054 1.00 82.81 86 ASP A O 1
ATOM 723 N N . VAL A 1 87 ? -30.211 -5.583 44.066 1.00 84.00 87 VAL A N 1
ATOM 724 C CA . VAL A 1 87 ? -28.754 -5.679 43.897 1.00 84.00 87 VAL A CA 1
ATOM 725 C C . VAL A 1 87 ? -28.422 -6.695 42.809 1.00 84.00 87 VAL A C 1
ATOM 727 O O . VAL A 1 87 ? -27.650 -6.377 41.907 1.00 84.00 87 VAL A O 1
ATOM 730 N N . ASP A 1 88 ? -29.047 -7.875 42.841 1.00 86.31 88 ASP A N 1
ATOM 731 C CA . ASP A 1 88 ? -28.835 -8.922 41.834 1.00 86.31 88 ASP A CA 1
ATOM 732 C C . ASP A 1 88 ? -29.214 -8.450 40.422 1.00 86.31 88 ASP A C 1
ATOM 734 O O . ASP A 1 88 ? -28.517 -8.757 39.450 1.00 86.31 88 ASP A O 1
ATOM 738 N N . ALA A 1 89 ? -30.298 -7.678 40.293 1.00 85.31 89 ALA A N 1
ATOM 739 C CA . ALA A 1 89 ? -30.749 -7.132 39.016 1.00 85.31 89 ALA A CA 1
ATOM 740 C C . ALA A 1 89 ? -29.776 -6.085 38.446 1.00 85.31 89 ALA A C 1
ATOM 742 O O . ALA A 1 89 ? -29.417 -6.165 37.268 1.00 85.31 89 ALA A O 1
ATOM 743 N N . GLU A 1 90 ? -29.317 -5.126 39.257 1.00 84.38 90 GLU A N 1
ATOM 744 C CA . GLU A 1 90 ? -28.335 -4.119 38.818 1.00 84.38 90 GLU A CA 1
ATOM 745 C C . GLU A 1 90 ? -26.967 -4.760 38.534 1.00 84.38 90 GLU A C 1
ATOM 747 O O . GLU A 1 90 ? -26.348 -4.453 37.516 1.00 84.38 90 GLU A O 1
ATOM 752 N N . ALA A 1 91 ? -26.525 -5.723 39.351 1.00 84.44 91 ALA A N 1
ATOM 753 C CA . ALA A 1 91 ? -25.294 -6.478 39.109 1.00 84.44 91 ALA A CA 1
ATOM 754 C C . ALA A 1 91 ? -25.368 -7.299 37.811 1.00 84.44 91 ALA A C 1
ATOM 756 O O . ALA A 1 91 ? -24.423 -7.299 37.021 1.00 84.44 91 ALA A O 1
ATOM 757 N N . SER A 1 92 ? -26.501 -7.959 37.551 1.00 86.75 92 SER A N 1
ATOM 758 C CA . SER A 1 92 ? -26.728 -8.692 36.298 1.00 86.75 92 SER A CA 1
ATOM 759 C C . SER A 1 92 ? -26.743 -7.756 35.092 1.00 86.75 92 SER A C 1
ATOM 761 O O . SER A 1 92 ? -26.155 -8.073 34.060 1.00 86.75 92 SER A O 1
ATOM 763 N N . THR A 1 93 ? -27.359 -6.581 35.234 1.00 84.81 93 THR A N 1
ATOM 764 C CA . THR A 1 93 ? -27.395 -5.555 34.184 1.00 84.81 93 THR A CA 1
ATOM 765 C C . THR A 1 93 ? -25.993 -5.030 33.884 1.00 84.81 93 THR A C 1
ATOM 767 O O . THR A 1 93 ? -25.593 -4.956 32.726 1.00 84.81 93 THR A O 1
ATOM 770 N N . PHE A 1 94 ? -25.215 -4.712 34.918 1.00 83.75 94 PHE A N 1
ATOM 771 C CA . PHE A 1 94 ? -23.825 -4.287 34.779 1.00 83.75 94 PHE A CA 1
ATOM 772 C C . PHE A 1 94 ? -22.956 -5.365 34.120 1.00 83.75 94 PHE A C 1
ATOM 774 O O . PHE A 1 94 ? -22.187 -5.067 33.210 1.00 83.75 94 PHE A O 1
ATOM 781 N N . LYS A 1 95 ? -23.123 -6.630 34.521 1.00 88.56 95 LYS A N 1
ATOM 782 C CA . LYS A 1 95 ? -22.409 -7.759 33.917 1.00 88.56 95 LYS A CA 1
ATOM 783 C C . LYS A 1 95 ? -22.726 -7.908 32.430 1.00 88.56 95 LYS A C 1
ATOM 785 O O . LYS A 1 95 ? -21.801 -8.098 31.647 1.00 88.56 95 LYS A O 1
ATOM 790 N N . ALA A 1 96 ? -23.999 -7.816 32.045 1.00 86.94 96 ALA A N 1
ATOM 791 C CA . ALA A 1 96 ? -24.397 -7.867 30.639 1.00 86.94 96 ALA A CA 1
ATOM 792 C C . ALA A 1 96 ? -23.736 -6.734 29.842 1.00 86.94 96 ALA A C 1
ATOM 794 O O . ALA A 1 96 ? -23.118 -6.992 28.816 1.00 86.94 96 ALA A O 1
ATOM 795 N N . LYS A 1 97 ? -23.746 -5.507 30.382 1.00 81.12 97 LYS A N 1
ATOM 796 C CA . LYS A 1 97 ? -23.100 -4.359 29.732 1.00 81.12 97 LYS A CA 1
ATOM 797 C C . LYS A 1 97 ? -21.598 -4.530 29.547 1.00 81.12 97 LYS A C 1
ATOM 799 O O . LYS A 1 97 ? -21.070 -4.168 28.500 1.00 81.12 97 LYS A O 1
ATOM 804 N N . LEU A 1 98 ? -20.917 -5.044 30.573 1.00 83.50 98 LEU A N 1
ATOM 805 C CA . LEU A 1 98 ? -19.488 -5.335 30.514 1.00 83.50 98 LEU A CA 1
ATOM 806 C C . LEU A 1 98 ? -19.198 -6.429 29.477 1.00 83.50 98 LEU A C 1
ATOM 808 O O . LEU A 1 98 ? -18.195 -6.341 28.782 1.00 83.50 98 LEU A O 1
ATOM 812 N N . SER A 1 99 ? -20.069 -7.434 29.358 1.00 87.62 99 SER A N 1
ATOM 813 C CA . SER A 1 99 ? -19.926 -8.497 28.360 1.00 87.62 99 SER A CA 1
ATOM 814 C C . SER A 1 99 ? -20.043 -7.953 26.939 1.00 87.62 99 SER A C 1
ATOM 816 O O . SER A 1 99 ? -19.100 -8.100 26.170 1.00 87.62 99 SER A O 1
ATOM 818 N N . ASP A 1 100 ? -21.144 -7.262 26.624 1.00 83.88 100 ASP A N 1
ATOM 819 C CA . ASP A 1 100 ? -21.384 -6.686 25.292 1.00 83.88 100 ASP A CA 1
ATOM 820 C C . ASP A 1 100 ? -20.237 -5.753 24.875 1.00 83.88 100 ASP A C 1
ATOM 822 O O . ASP A 1 100 ? -19.830 -5.698 23.718 1.00 83.88 100 ASP A O 1
ATOM 826 N N . LEU A 1 101 ? -19.688 -5.021 25.842 1.00 80.62 101 LEU A N 1
ATOM 827 C CA . LEU A 1 101 ? -18.537 -4.160 25.634 1.00 80.62 101 LEU A CA 1
ATOM 828 C C . LEU A 1 101 ? -17.270 -4.935 25.271 1.00 80.62 101 LEU A C 1
ATOM 830 O O . LEU A 1 101 ? -16.562 -4.554 24.340 1.00 80.62 101 LEU A O 1
ATOM 834 N N . LEU A 1 102 ? -16.937 -5.960 26.057 1.00 85.19 102 LEU A N 1
ATOM 835 C CA . LEU A 1 102 ? -15.739 -6.754 25.812 1.00 85.19 102 LEU A CA 1
ATOM 836 C C . LEU A 1 102 ? -15.804 -7.398 24.427 1.00 85.19 102 LEU A C 1
ATOM 838 O O . LEU A 1 102 ? -14.777 -7.465 23.760 1.00 85.19 102 LEU A O 1
ATOM 842 N N . ASP A 1 103 ? -16.999 -7.778 23.970 1.00 87.94 103 ASP A N 1
ATOM 843 C CA . ASP A 1 103 ? -17.219 -8.282 22.616 1.00 87.94 103 ASP A CA 1
ATOM 844 C C . ASP A 1 103 ? -16.936 -7.213 21.546 1.00 87.94 103 ASP A C 1
ATOM 846 O O . ASP A 1 103 ? -16.265 -7.506 20.556 1.00 87.94 103 ASP A O 1
ATOM 850 N N . VAL A 1 104 ? -17.378 -5.963 21.748 1.00 83.44 104 VAL A N 1
ATOM 851 C CA . VAL A 1 104 ? -17.076 -4.846 20.830 1.00 83.44 104 VAL A CA 1
ATOM 852 C C . VAL A 1 104 ? -15.573 -4.569 20.762 1.00 83.44 104 VAL A C 1
ATOM 854 O O . VAL A 1 104 ? -15.028 -4.508 19.664 1.00 83.44 104 VAL A O 1
ATOM 857 N N . ILE A 1 105 ? -14.892 -4.463 21.908 1.00 80.88 105 ILE A N 1
ATOM 858 C CA . ILE A 1 105 ? -13.437 -4.223 21.957 1.00 80.88 105 ILE A CA 1
ATOM 859 C C . ILE A 1 105 ? -12.678 -5.393 21.321 1.00 80.88 105 ILE A C 1
ATOM 861 O O . ILE A 1 105 ? -11.720 -5.186 20.579 1.00 80.88 105 ILE A O 1
ATOM 865 N N . ALA A 1 106 ? -13.093 -6.633 21.594 1.00 88.75 106 ALA A N 1
ATOM 866 C CA . ALA A 1 106 ? -12.472 -7.811 21.001 1.00 88.75 106 ALA A CA 1
ATOM 867 C C . ALA A 1 106 ? -12.617 -7.817 19.474 1.00 88.75 106 ALA A C 1
ATOM 869 O O . ALA A 1 106 ? -11.674 -8.189 18.775 1.00 88.75 106 ALA A O 1
ATOM 870 N N . GLN A 1 107 ? -13.775 -7.396 18.960 1.00 87.69 107 GLN A N 1
ATOM 871 C CA . GLN A 1 107 ? -14.013 -7.281 17.528 1.00 87.69 107 GLN A CA 1
ATOM 872 C C . GLN A 1 107 ? -13.175 -6.157 16.901 1.00 87.69 107 GLN A C 1
ATOM 874 O O . GLN A 1 107 ? -12.522 -6.404 15.896 1.00 87.69 107 GLN A O 1
ATOM 879 N N . GLU A 1 108 ? -13.107 -4.979 17.525 1.00 86.00 108 GLU A N 1
ATOM 880 C CA . GLU A 1 108 ? -12.281 -3.855 17.060 1.00 86.00 108 GLU A CA 1
ATOM 881 C C . GLU A 1 108 ? -10.793 -4.224 17.004 1.00 86.00 108 GLU A C 1
ATOM 883 O O . GLU A 1 108 ? -10.157 -4.065 15.970 1.00 86.00 108 GLU A O 1
ATOM 888 N N . VAL A 1 109 ? -10.245 -4.819 18.071 1.00 88.44 109 VAL A N 1
ATOM 889 C CA . VAL A 1 109 ? -8.844 -5.279 18.092 1.00 88.44 109 VAL A CA 1
ATOM 890 C C . VAL A 1 109 ? -8.583 -6.327 17.011 1.00 88.44 109 VAL A C 1
ATOM 892 O O . VAL A 1 109 ? -7.511 -6.347 16.406 1.00 88.44 109 VAL A O 1
ATOM 895 N N . LYS A 1 110 ? -9.546 -7.218 16.769 1.00 95.88 110 LYS A N 1
ATOM 896 C CA . LYS A 1 110 ? -9.437 -8.233 15.722 1.00 95.88 110 LYS A CA 1
ATOM 897 C C . LYS A 1 110 ? -9.422 -7.604 14.328 1.00 95.88 110 LYS A C 1
ATOM 899 O O . LYS A 1 110 ? -8.618 -8.033 13.503 1.00 95.88 110 LYS A O 1
ATOM 904 N N . ASP A 1 111 ? -10.274 -6.615 14.087 1.00 92.81 111 ASP A N 1
ATOM 905 C CA . ASP A 1 111 ? -10.335 -5.889 12.818 1.00 92.81 111 ASP A CA 1
ATOM 906 C C . ASP A 1 111 ? -9.047 -5.077 12.600 1.00 92.81 111 ASP A C 1
ATOM 908 O O . ASP A 1 111 ? -8.415 -5.210 11.557 1.00 92.81 111 ASP A O 1
ATOM 912 N N . ASP A 1 112 ? -8.557 -4.381 13.630 1.00 90.38 112 ASP A N 1
ATOM 913 C CA . ASP A 1 112 ? -7.278 -3.658 13.624 1.00 90.38 112 ASP A CA 1
ATOM 914 C C . ASP A 1 112 ? -6.077 -4.557 13.297 1.00 90.38 112 ASP A C 1
ATOM 916 O O . ASP A 1 112 ? -5.152 -4.154 12.585 1.00 90.38 112 ASP A O 1
ATOM 920 N N . ILE A 1 113 ? -6.039 -5.768 13.862 1.00 92.50 113 ILE A N 1
ATOM 921 C CA . ILE A 1 113 ? -4.993 -6.751 13.555 1.00 92.50 113 ILE A CA 1
ATOM 922 C C . ILE A 1 113 ? -5.125 -7.204 12.098 1.00 92.50 113 ILE A C 1
ATOM 924 O O . ILE A 1 113 ? -4.119 -7.239 11.390 1.00 92.50 113 ILE A O 1
ATOM 928 N N . GLY A 1 114 ? -6.345 -7.497 11.639 1.00 95.25 114 GLY A N 1
ATOM 929 C CA 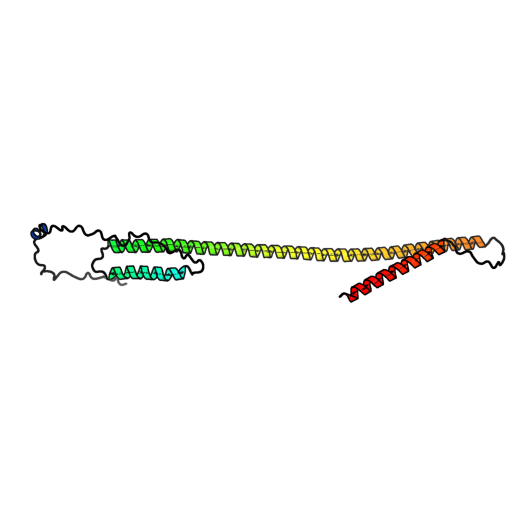. GLY A 1 114 ? -6.611 -7.894 10.256 1.00 95.25 114 GLY A CA 1
ATOM 930 C C . GLY A 1 114 ? -6.193 -6.829 9.239 1.00 95.25 114 GLY A C 1
ATOM 931 O O . GLY A 1 114 ? -5.540 -7.148 8.244 1.00 95.25 114 GLY A O 1
ATOM 932 N N . ASP A 1 115 ? -6.491 -5.561 9.514 1.00 94.38 115 ASP A N 1
ATOM 933 C CA . ASP A 1 115 ? -6.116 -4.434 8.659 1.00 94.38 115 ASP A CA 1
ATOM 934 C C . ASP A 1 115 ? -4.593 -4.250 8.601 1.00 94.38 115 ASP A C 1
ATOM 936 O O . ASP A 1 115 ? -4.030 -4.084 7.515 1.00 94.38 115 ASP A O 1
ATOM 940 N N . LYS A 1 116 ? -3.899 -4.368 9.742 1.00 94.44 116 LYS A N 1
ATOM 941 C CA . LYS A 1 116 ? -2.426 -4.307 9.798 1.00 94.44 116 LYS A CA 1
ATOM 942 C C . LYS A 1 116 ? -1.767 -5.455 9.037 1.00 94.44 116 LYS A C 1
ATOM 944 O O . LYS A 1 116 ? -0.774 -5.238 8.343 1.00 94.44 116 LYS A O 1
ATOM 949 N N . GLU A 1 117 ? -2.299 -6.671 9.146 1.00 97.06 117 GLU A N 1
ATOM 950 C CA . GLU A 1 117 ? -1.800 -7.827 8.391 1.00 97.06 117 GLU A CA 1
ATOM 951 C C . GLU A 1 117 ? -1.984 -7.633 6.880 1.00 97.06 117 GLU A C 1
ATOM 953 O O . GLU A 1 117 ? -1.074 -7.919 6.095 1.00 97.06 117 GLU A O 1
ATOM 958 N N . LEU A 1 118 ? -3.132 -7.094 6.466 1.00 95.25 118 LEU A N 1
ATOM 959 C CA . LEU A 1 118 ? -3.417 -6.803 5.065 1.00 95.25 118 LEU A CA 1
ATOM 960 C C . LEU A 1 118 ? -2.521 -5.684 4.514 1.00 95.25 118 LEU A C 1
ATOM 962 O O . LEU A 1 118 ? -2.010 -5.794 3.396 1.00 95.25 118 LEU A O 1
ATOM 966 N N . GLU A 1 119 ? -2.282 -4.629 5.291 1.00 96.38 119 GLU A N 1
ATOM 967 C CA . GLU A 1 119 ? -1.357 -3.553 4.928 1.00 96.38 119 GLU A CA 1
ATOM 968 C C . GLU A 1 119 ? 0.086 -4.061 4.802 1.00 96.38 119 GLU A C 1
ATOM 970 O O . GLU A 1 119 ? 0.788 -3.715 3.843 1.00 96.38 119 GLU A O 1
ATOM 975 N N . TYR A 1 120 ? 0.516 -4.937 5.713 1.00 96.25 120 TYR A N 1
ATOM 976 C CA . TYR A 1 120 ? 1.826 -5.578 5.646 1.00 96.25 120 TYR A CA 1
ATOM 977 C C . TYR A 1 120 ? 1.969 -6.441 4.385 1.00 96.25 120 TYR A C 1
ATOM 979 O O . TYR A 1 120 ? 2.927 -6.274 3.628 1.00 96.25 120 TYR A O 1
ATOM 987 N N . ALA A 1 121 ? 0.986 -7.300 4.098 1.00 97.12 121 ALA A N 1
ATOM 988 C CA . ALA A 1 121 ? 0.980 -8.135 2.897 1.00 97.12 121 ALA A CA 1
ATOM 989 C C . ALA A 1 121 ? 1.019 -7.296 1.609 1.00 97.12 121 ALA A C 1
ATOM 991 O O . ALA A 1 121 ? 1.735 -7.627 0.661 1.00 97.12 121 ALA A O 1
ATOM 992 N N . ARG A 1 122 ? 0.288 -6.175 1.578 1.00 95.62 122 ARG A N 1
ATOM 993 C CA . ARG A 1 122 ? 0.300 -5.242 0.447 1.00 95.62 122 ARG A CA 1
ATOM 994 C C . ARG A 1 122 ? 1.664 -4.578 0.276 1.00 95.62 122 ARG A C 1
ATOM 996 O O . ARG A 1 122 ? 2.149 -4.480 -0.849 1.00 95.62 122 ARG A O 1
ATOM 1003 N N . SER A 1 123 ? 2.274 -4.137 1.371 1.00 96.25 123 SER A N 1
ATOM 1004 C CA . SER A 1 123 ? 3.596 -3.505 1.357 1.00 96.25 123 SER A CA 1
ATOM 1005 C C . SER A 1 123 ? 4.673 -4.474 0.867 1.00 96.25 123 SER A C 1
ATOM 1007 O O . SER A 1 123 ? 5.503 -4.111 0.035 1.00 96.25 123 SER A O 1
ATOM 1009 N N . GLU A 1 124 ? 4.610 -5.733 1.301 1.00 97.50 124 GLU A N 1
ATOM 1010 C CA . GLU A 1 124 ? 5.545 -6.770 0.866 1.00 97.50 124 GLU A CA 1
ATOM 1011 C C . GLU A 1 124 ? 5.362 -7.130 -0.617 1.00 97.50 124 GLU A C 1
ATOM 1013 O O . GLU A 1 124 ? 6.343 -7.249 -1.352 1.00 97.50 124 GLU A O 1
ATOM 1018 N N . ALA A 1 125 ? 4.120 -7.212 -1.106 1.00 97.00 125 ALA A N 1
ATOM 1019 C CA . ALA A 1 125 ? 3.849 -7.429 -2.527 1.00 97.00 125 ALA A CA 1
ATOM 1020 C C . ALA A 1 125 ? 4.392 -6.289 -3.409 1.00 97.00 125 ALA A C 1
ATOM 1022 O O . ALA A 1 125 ? 4.942 -6.543 -4.481 1.00 97.00 125 ALA A O 1
ATOM 1023 N N . VAL A 1 126 ? 4.278 -5.035 -2.953 1.00 98.12 126 VAL A N 1
ATOM 1024 C CA . VAL A 1 126 ? 4.858 -3.872 -3.646 1.00 98.12 126 VAL A CA 1
ATOM 1025 C C . VAL A 1 126 ? 6.382 -3.965 -3.682 1.00 98.12 126 VAL A C 1
ATOM 1027 O O . VAL A 1 126 ? 6.969 -3.761 -4.744 1.00 98.12 126 VAL A O 1
ATOM 1030 N N . ARG A 1 127 ? 7.015 -4.334 -2.563 1.00 97.38 127 ARG A N 1
ATOM 1031 C CA . ARG A 1 127 ? 8.470 -4.518 -2.479 1.00 97.38 127 ARG A CA 1
ATOM 1032 C C . ARG A 1 127 ? 8.962 -5.581 -3.465 1.00 97.38 127 ARG A C 1
ATOM 1034 O O . ARG A 1 127 ? 9.904 -5.327 -4.209 1.00 97.38 127 ARG A O 1
ATOM 1041 N N . MET A 1 128 ? 8.301 -6.740 -3.515 1.00 97.25 128 MET A N 1
ATOM 1042 C CA . MET A 1 128 ? 8.649 -7.813 -4.456 1.00 97.25 128 MET A CA 1
ATOM 1043 C C . MET A 1 128 ? 8.460 -7.389 -5.917 1.00 97.25 128 MET A C 1
ATOM 1045 O O . MET A 1 128 ? 9.287 -7.712 -6.767 1.00 97.25 128 MET A O 1
ATOM 1049 N N . ALA A 1 129 ? 7.391 -6.648 -6.223 1.00 97.25 129 ALA A N 1
ATOM 1050 C CA . ALA A 1 129 ? 7.157 -6.146 -7.572 1.00 97.25 129 ALA A CA 1
ATOM 1051 C C . ALA A 1 129 ? 8.227 -5.127 -8.001 1.00 97.25 129 ALA A C 1
ATOM 1053 O O . ALA A 1 129 ? 8.663 -5.136 -9.149 1.00 97.25 129 ALA A O 1
ATOM 1054 N N . GLU A 1 130 ? 8.668 -4.257 -7.092 1.00 97.19 130 GLU A N 1
ATOM 1055 C CA . GLU A 1 130 ? 9.738 -3.297 -7.365 1.00 97.19 130 GLU A CA 1
ATOM 1056 C C . GLU A 1 130 ? 11.090 -3.983 -7.590 1.00 97.19 130 GLU A C 1
ATOM 1058 O O . GLU A 1 130 ? 11.802 -3.627 -8.530 1.00 97.19 130 GLU A O 1
ATOM 1063 N N . GLU A 1 131 ? 11.409 -4.996 -6.783 1.00 97.25 131 GLU A N 1
ATOM 1064 C CA . GLU A 1 131 ? 12.606 -5.826 -6.946 1.00 97.25 131 GLU A CA 1
ATOM 1065 C C . GLU A 1 131 ? 12.608 -6.529 -8.313 1.00 97.25 131 GLU A C 1
ATOM 1067 O O . GLU A 1 131 ? 13.567 -6.393 -9.071 1.00 97.25 131 GLU A O 1
ATOM 1072 N N . ALA A 1 132 ? 11.487 -7.143 -8.706 1.00 97.38 132 ALA A N 1
ATOM 1073 C CA . ALA A 1 132 ? 11.351 -7.786 -10.014 1.00 97.38 132 ALA A CA 1
ATOM 1074 C C . ALA A 1 132 ? 11.526 -6.810 -11.193 1.00 97.38 132 ALA A C 1
ATOM 1076 O O . ALA A 1 132 ? 12.171 -7.153 -12.185 1.00 97.38 132 ALA A O 1
ATOM 1077 N N . ARG A 1 133 ? 10.992 -5.581 -11.097 1.00 96.31 133 ARG A N 1
ATOM 1078 C CA . ARG A 1 133 ? 11.222 -4.555 -12.132 1.00 96.31 133 ARG A CA 1
ATOM 1079 C C . ARG A 1 133 ? 12.691 -4.159 -12.217 1.00 96.31 133 ARG A C 1
ATOM 1081 O O . ARG A 1 133 ? 13.204 -3.974 -13.313 1.00 96.31 133 ARG A O 1
ATOM 1088 N N . LYS A 1 134 ? 13.364 -4.024 -11.074 1.00 97.56 134 LYS A N 1
ATOM 1089 C CA . LYS A 1 134 ? 14.780 -3.653 -11.032 1.00 97.56 134 LYS A CA 1
ATOM 1090 C C . LYS A 1 134 ? 15.655 -4.722 -11.692 1.00 97.56 1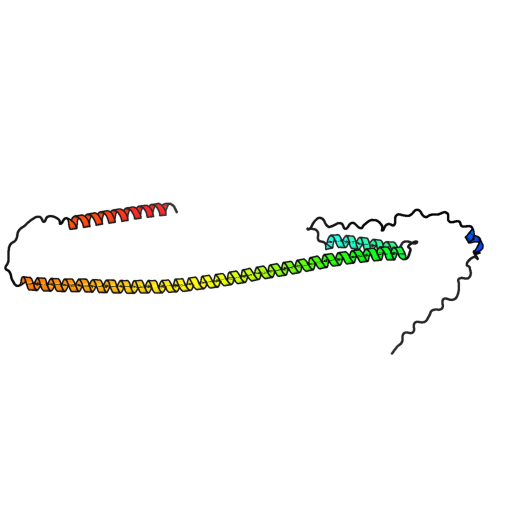34 LYS A C 1
ATOM 1092 O O . LYS A 1 134 ? 16.565 -4.372 -12.442 1.00 97.56 134 LYS A O 1
ATOM 1097 N N . ASP A 1 135 ? 15.351 -5.996 -11.460 1.00 97.88 135 ASP A N 1
ATOM 1098 C CA . ASP A 1 135 ? 16.047 -7.116 -12.101 1.00 97.88 135 ASP A CA 1
ATOM 1099 C C . ASP A 1 135 ? 15.825 -7.128 -13.622 1.00 97.88 135 ASP A C 1
ATOM 1101 O O . ASP A 1 135 ? 16.753 -7.373 -14.401 1.00 97.88 135 ASP A O 1
ATOM 1105 N N . GLU A 1 136 ? 14.604 -6.826 -14.072 1.00 97.31 136 GLU A N 1
ATOM 1106 C CA . GLU A 1 136 ? 14.296 -6.702 -15.497 1.00 97.31 136 GLU A CA 1
ATOM 1107 C C . GLU A 1 136 ? 15.029 -5.519 -16.146 1.00 97.31 136 GLU A C 1
ATOM 1109 O O . GLU A 1 136 ? 15.646 -5.688 -17.203 1.00 97.31 136 GLU A O 1
ATOM 1114 N N . ASP A 1 137 ? 15.039 -4.356 -15.495 1.00 98.00 137 ASP A N 1
ATOM 1115 C CA . ASP A 1 137 ? 15.775 -3.176 -15.952 1.00 98.00 137 ASP A CA 1
ATOM 1116 C C . ASP A 1 137 ? 17.280 -3.465 -16.048 1.00 98.00 137 ASP A C 1
ATOM 1118 O O . ASP A 1 137 ? 17.929 -3.105 -17.036 1.00 98.00 137 ASP A O 1
ATOM 1122 N N . GLU A 1 138 ? 17.854 -4.172 -15.069 1.00 98.19 138 GLU A N 1
ATOM 1123 C CA . GLU A 1 138 ? 19.258 -4.579 -15.115 1.00 98.19 138 GLU A CA 1
ATOM 1124 C C . GLU A 1 138 ? 19.535 -5.518 -16.299 1.00 98.19 138 GLU A C 1
ATOM 1126 O O . GLU A 1 138 ? 20.519 -5.322 -17.025 1.00 98.19 138 GLU A O 1
ATOM 1131 N N . ARG A 1 139 ? 18.648 -6.486 -16.561 1.00 98.38 139 ARG A N 1
ATOM 1132 C CA . ARG A 1 139 ? 18.751 -7.375 -17.728 1.00 98.38 139 ARG A CA 1
ATOM 1133 C C . ARG A 1 139 ? 18.725 -6.585 -19.039 1.00 98.38 139 ARG A C 1
ATOM 1135 O O . ARG A 1 139 ? 19.566 -6.826 -19.907 1.00 98.38 139 ARG A O 1
ATOM 1142 N N . ILE A 1 140 ? 17.813 -5.620 -19.172 1.00 98.12 140 ILE A N 1
ATOM 1143 C CA . ILE A 1 140 ? 17.707 -4.753 -20.358 1.00 98.12 140 ILE A CA 1
ATOM 1144 C C . ILE A 1 140 ? 18.996 -3.947 -20.548 1.00 98.12 140 ILE A C 1
ATOM 1146 O O . ILE A 1 140 ? 19.533 -3.877 -21.655 1.00 98.12 140 ILE A O 1
ATOM 1150 N N . VAL A 1 141 ? 19.550 -3.379 -19.474 1.00 98.44 141 VAL A N 1
ATOM 1151 C CA . VAL A 1 141 ? 20.814 -2.629 -19.531 1.00 98.44 141 VAL A CA 1
ATOM 1152 C C . VAL A 1 141 ? 21.978 -3.523 -19.967 1.00 98.44 141 VAL A C 1
ATOM 1154 O O . VAL A 1 141 ? 22.832 -3.092 -20.751 1.00 98.44 141 VAL A O 1
ATOM 1157 N N . GLN A 1 142 ? 22.043 -4.765 -19.484 1.00 98.25 142 GLN A N 1
ATOM 1158 C CA . GLN A 1 142 ? 23.075 -5.717 -19.897 1.00 98.25 142 GLN A CA 1
ATOM 1159 C C . GLN A 1 142 ? 22.950 -6.088 -21.380 1.00 98.25 142 GLN A C 1
ATOM 1161 O O . GLN A 1 142 ? 23.958 -6.099 -22.095 1.00 98.25 142 GLN A O 1
ATOM 1166 N N . GLU A 1 143 ? 21.733 -6.325 -21.865 1.00 98.44 143 GLU A N 1
ATOM 1167 C CA . GLU A 1 143 ? 21.471 -6.628 -23.271 1.00 98.44 143 GLU A CA 1
ATOM 1168 C C . GLU A 1 143 ? 21.787 -5.439 -24.187 1.00 98.44 143 GLU A C 1
ATOM 1170 O O . GLU A 1 143 ? 22.488 -5.602 -25.186 1.00 98.44 143 GLU A O 1
ATOM 1175 N N . ALA A 1 144 ? 21.401 -4.221 -23.803 1.00 98.31 144 ALA A N 1
ATOM 1176 C CA . ALA A 1 144 ? 21.756 -3.009 -24.537 1.00 98.31 144 ALA A CA 1
ATOM 1177 C C . ALA A 1 144 ? 23.282 -2.829 -24.646 1.00 98.31 144 ALA A C 1
ATOM 1179 O O . ALA A 1 144 ? 23.808 -2.477 -25.705 1.00 98.31 144 ALA A O 1
ATOM 1180 N N . LYS A 1 145 ? 24.029 -3.127 -23.572 1.00 98.50 145 LYS A N 1
ATOM 1181 C CA . LYS A 1 145 ? 25.501 -3.135 -23.608 1.00 98.50 145 LYS A CA 1
ATOM 1182 C C . LYS A 1 145 ? 26.048 -4.216 -24.542 1.00 98.50 145 LYS A C 1
ATOM 1184 O O . LYS A 1 145 ? 27.051 -3.963 -25.204 1.00 98.50 145 LYS A O 1
ATOM 1189 N N . ARG A 1 146 ? 25.435 -5.405 -24.593 1.00 98.50 146 ARG A N 1
ATOM 1190 C CA . ARG A 1 146 ? 25.814 -6.479 -25.530 1.00 98.50 146 ARG A CA 1
ATOM 1191 C C . ARG A 1 146 ? 25.631 -6.017 -26.975 1.00 98.50 146 ARG A C 1
ATOM 1193 O O . ARG A 1 146 ? 26.610 -5.997 -27.715 1.00 98.50 146 ARG A O 1
ATOM 1200 N N . LEU A 1 147 ? 24.437 -5.536 -27.317 1.00 98.38 147 LEU A N 1
ATOM 1201 C CA . LEU A 1 147 ? 24.102 -5.040 -28.655 1.00 98.38 147 LEU A CA 1
ATOM 1202 C C . LEU A 1 147 ? 25.021 -3.897 -29.098 1.00 98.38 147 LEU A C 1
ATOM 1204 O O . LEU A 1 147 ? 25.454 -3.857 -30.244 1.00 98.38 147 LEU A O 1
ATOM 1208 N N . ARG A 1 148 ? 25.395 -2.991 -28.185 1.00 98.25 148 ARG A N 1
ATOM 1209 C CA . ARG A 1 148 ? 26.347 -1.914 -28.496 1.00 98.25 148 ARG A CA 1
ATOM 1210 C C . ARG A 1 148 ? 27.730 -2.440 -28.889 1.00 98.25 148 ARG A C 1
ATOM 1212 O O . ARG A 1 148 ? 28.367 -1.859 -29.762 1.00 98.25 148 ARG A O 1
ATOM 1219 N N . ARG A 1 149 ? 28.208 -3.512 -28.248 1.00 98.38 149 ARG A N 1
ATOM 1220 C CA . ARG A 1 149 ? 29.488 -4.145 -28.613 1.00 98.38 149 ARG A CA 1
ATOM 1221 C C . ARG A 1 149 ? 29.385 -4.861 -29.955 1.00 98.38 149 ARG A C 1
ATOM 1223 O O . ARG A 1 149 ? 30.270 -4.695 -30.780 1.00 98.38 149 ARG A O 1
ATOM 1230 N N . GLU A 1 150 ? 28.300 -5.599 -30.178 1.00 98.19 150 GLU A N 1
ATOM 1231 C CA . GLU A 1 150 ? 28.042 -6.283 -31.453 1.00 98.19 150 GLU A CA 1
ATOM 1232 C C . GLU A 1 150 ? 27.949 -5.285 -32.615 1.00 98.19 150 GLU A C 1
ATOM 1234 O O . GLU A 1 150 ? 28.584 -5.480 -33.644 1.00 98.19 150 GLU A O 1
ATOM 1239 N N . SER A 1 151 ? 27.247 -4.164 -32.431 1.00 97.81 151 SER A N 1
ATOM 1240 C CA . SER A 1 151 ? 27.160 -3.101 -33.437 1.00 97.81 151 SER A CA 1
ATOM 1241 C C . SER A 1 151 ? 28.519 -2.465 -33.746 1.00 97.81 151 SER A C 1
ATOM 1243 O O . SER A 1 151 ? 28.811 -2.203 -34.910 1.00 97.81 151 SER A O 1
ATOM 1245 N N . ALA A 1 152 ? 29.367 -2.248 -32.735 1.00 98.19 152 ALA A N 1
ATOM 1246 C CA . ALA A 1 152 ? 30.720 -1.738 -32.953 1.00 98.19 152 ALA A CA 1
ATOM 1247 C C . ALA A 1 152 ? 31.594 -2.732 -33.737 1.00 98.19 152 ALA A C 1
ATOM 1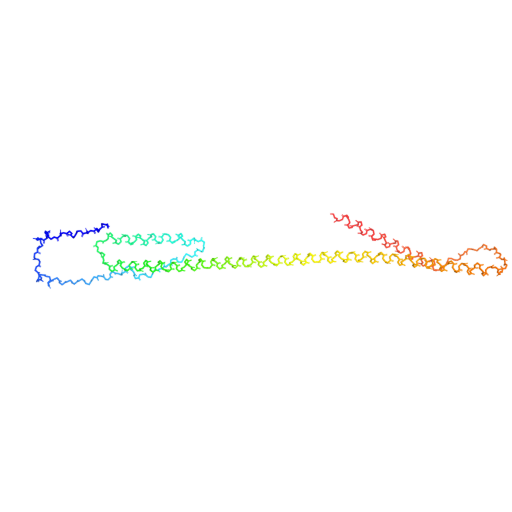249 O O . ALA A 1 152 ? 32.391 -2.320 -34.577 1.00 98.19 152 ALA A O 1
ATOM 1250 N N . GLU A 1 153 ? 31.428 -4.032 -33.488 1.00 98.25 153 GLU A N 1
ATOM 1251 C CA . GLU A 1 153 ? 32.142 -5.078 -34.220 1.00 98.25 153 GLU A CA 1
ATOM 1252 C C . GLU A 1 153 ? 31.681 -5.173 -35.678 1.00 98.25 153 GLU A C 1
ATOM 1254 O O . GLU A 1 153 ? 32.514 -5.253 -36.578 1.00 98.25 153 GLU A O 1
ATOM 1259 N N . ILE A 1 154 ? 30.372 -5.078 -35.929 1.00 97.88 154 ILE A N 1
ATOM 1260 C CA . ILE A 1 154 ? 29.823 -5.023 -37.291 1.00 97.88 154 ILE A CA 1
ATOM 1261 C C . ILE A 1 154 ? 30.393 -3.817 -38.043 1.00 97.88 154 ILE A C 1
ATOM 1263 O O . ILE A 1 154 ? 30.905 -3.983 -39.145 1.00 97.88 154 ILE A O 1
ATOM 1267 N N . ALA A 1 155 ? 30.397 -2.631 -37.427 1.00 98.31 155 ALA A N 1
ATOM 1268 C CA . ALA A 1 155 ? 30.956 -1.429 -38.045 1.00 98.31 155 ALA A CA 1
ATOM 1269 C C . ALA A 1 155 ? 32.451 -1.583 -38.390 1.00 98.31 155 ALA A C 1
ATOM 1271 O O . ALA A 1 155 ? 32.910 -1.081 -39.415 1.00 98.31 155 ALA A O 1
ATOM 1272 N N . ARG A 1 156 ? 33.217 -2.304 -37.557 1.00 98.19 156 ARG A N 1
ATOM 1273 C CA . ARG A 1 156 ? 34.629 -2.610 -37.822 1.00 98.19 156 ARG A CA 1
ATOM 1274 C C . ARG A 1 156 ? 34.796 -3.529 -39.035 1.00 98.19 156 ARG A C 1
ATOM 1276 O O . ARG A 1 156 ? 35.616 -3.235 -39.899 1.00 98.19 156 ARG A O 1
ATOM 1283 N N . LEU A 1 157 ? 34.013 -4.604 -39.107 1.00 98.06 157 LEU A N 1
ATOM 1284 C CA . LEU A 1 157 ? 34.051 -5.555 -40.223 1.00 98.06 157 LEU A CA 1
ATOM 1285 C C . LEU A 1 157 ? 33.581 -4.921 -41.541 1.00 98.06 157 LEU A C 1
ATOM 1287 O O . LEU A 1 157 ? 34.127 -5.217 -42.601 1.00 98.06 157 LEU A O 1
ATOM 1291 N N . GLU A 1 158 ? 32.594 -4.026 -41.491 1.00 97.62 158 GLU A N 1
ATOM 1292 C CA . GLU A 1 158 ? 32.148 -3.268 -42.664 1.00 97.62 158 GLU A CA 1
ATOM 1293 C C . GLU A 1 158 ? 33.236 -2.323 -43.188 1.00 97.62 158 GLU A C 1
ATOM 1295 O O . GLU A 1 158 ? 33.443 -2.250 -44.400 1.00 97.62 158 GLU A O 1
ATOM 1300 N N . ALA A 1 159 ? 33.969 -1.647 -42.297 1.00 97.88 159 ALA A N 1
ATOM 1301 C CA . ALA A 1 159 ? 35.093 -0.798 -42.685 1.00 97.88 159 ALA A CA 1
ATOM 1302 C C . ALA A 1 159 ? 36.228 -1.606 -43.341 1.00 97.88 159 ALA A C 1
ATOM 1304 O O . ALA A 1 159 ? 36.744 -1.198 -44.380 1.00 97.88 159 ALA A O 1
ATOM 1305 N N . GLU A 1 160 ? 36.571 -2.772 -42.783 1.00 97.69 160 GLU A N 1
ATOM 1306 C CA . GLU A 1 160 ? 37.568 -3.686 -43.359 1.00 97.69 160 GLU A CA 1
ATOM 1307 C C . GLU A 1 160 ? 37.144 -4.181 -44.751 1.00 97.69 160 GLU A C 1
ATOM 1309 O O . GLU A 1 160 ? 37.941 -4.183 -45.691 1.00 97.69 160 GLU A O 1
ATOM 1314 N N . ARG A 1 161 ? 35.862 -4.529 -44.926 1.00 97.06 161 ARG A N 1
ATOM 1315 C CA . ARG A 1 161 ? 35.319 -4.926 -46.232 1.00 97.06 161 ARG A CA 1
ATOM 1316 C C . ARG A 1 161 ? 35.410 -3.797 -47.262 1.00 97.06 161 ARG A C 1
ATOM 1318 O O . ARG A 1 161 ? 35.766 -4.062 -48.407 1.00 97.06 161 ARG A O 1
ATOM 1325 N N . ALA A 1 162 ? 35.099 -2.562 -46.871 1.00 97.44 162 ALA A N 1
ATOM 1326 C CA . ALA A 1 162 ? 35.186 -1.405 -47.761 1.00 97.44 162 ALA A CA 1
ATOM 1327 C C . ALA A 1 162 ? 36.636 -1.111 -48.195 1.00 97.44 162 ALA A C 1
ATOM 1329 O O . ALA A 1 162 ? 36.873 -0.728 -49.341 1.00 97.44 162 ALA A O 1
ATOM 1330 N N . GLU A 1 163 ? 37.616 -1.315 -47.310 1.00 96.88 163 GLU A N 1
ATOM 1331 C CA . GLU A 1 163 ? 39.038 -1.198 -47.654 1.00 96.88 163 GLU A CA 1
ATOM 1332 C C . GLU A 1 163 ? 39.478 -2.293 -48.637 1.00 96.88 163 GLU A C 1
ATOM 1334 O O . GLU A 1 163 ? 40.143 -1.993 -49.631 1.00 96.88 163 GLU A O 1
ATOM 1339 N N . ALA A 1 164 ? 39.055 -3.541 -48.412 1.00 96.12 164 ALA A N 1
ATOM 1340 C CA . ALA A 1 164 ? 39.340 -4.653 -49.316 1.00 96.12 164 ALA A CA 1
ATOM 1341 C C . ALA A 1 164 ? 38.746 -4.431 -50.720 1.00 96.12 164 ALA A C 1
ATOM 1343 O O . ALA A 1 164 ? 39.432 -4.651 -51.716 1.00 96.12 164 ALA A O 1
ATOM 1344 N N . GLU A 1 165 ? 37.508 -3.932 -50.807 1.00 96.56 165 GLU A N 1
ATOM 1345 C CA . GLU A 1 165 ? 36.866 -3.594 -52.084 1.00 96.56 165 GLU A CA 1
ATOM 1346 C C . GLU A 1 165 ? 37.619 -2.475 -52.820 1.00 96.56 165 GLU A C 1
ATOM 1348 O O . GLU A 1 165 ? 37.823 -2.548 -54.032 1.00 96.56 165 GLU A O 1
ATOM 1353 N N . LYS A 1 166 ? 38.096 -1.455 -52.096 1.00 96.62 166 LYS A N 1
ATOM 1354 C CA . LYS A 1 166 ? 38.906 -0.383 -52.689 1.00 96.62 166 LYS A CA 1
ATOM 1355 C C . LYS A 1 166 ? 40.219 -0.917 -53.271 1.00 96.62 166 LYS A C 1
ATOM 1357 O O . LYS A 1 166 ? 40.594 -0.513 -54.370 1.00 96.62 166 LYS A O 1
ATOM 1362 N N . LEU A 1 167 ? 40.903 -1.815 -52.558 1.00 95.81 167 LEU A N 1
ATOM 1363 C CA . LEU A 1 167 ? 42.129 -2.454 -53.048 1.00 95.81 167 LEU A CA 1
ATOM 1364 C C . LEU A 1 167 ? 41.868 -3.320 -54.288 1.00 95.81 167 LEU A C 1
ATOM 1366 O O . LEU A 1 167 ? 42.677 -3.314 -55.212 1.00 95.81 167 LEU A O 1
ATOM 1370 N N . GLU A 1 168 ? 40.739 -4.029 -54.341 1.00 95.19 168 GLU A N 1
ATOM 1371 C CA . GLU A 1 168 ? 40.336 -4.811 -55.514 1.00 95.19 168 GLU A CA 1
ATOM 1372 C C . GLU A 1 168 ? 40.077 -3.914 -56.735 1.00 95.19 168 GLU A C 1
ATOM 1374 O O . GLU A 1 168 ? 40.581 -4.194 -57.824 1.00 95.19 168 GLU A O 1
ATOM 1379 N N . GLN A 1 169 ? 39.368 -2.794 -56.552 1.00 95.12 169 GLN A N 1
ATOM 1380 C CA . GLN A 1 169 ? 39.149 -1.803 -57.613 1.00 95.12 169 GLN A CA 1
ATOM 1381 C C . GLN A 1 169 ? 40.466 -1.181 -58.103 1.00 95.12 169 GLN A C 1
ATOM 1383 O O . GLN A 1 169 ? 40.667 -1.030 -59.309 1.00 95.12 169 GLN A O 1
ATOM 1388 N N . GLU A 1 170 ? 41.379 -0.840 -57.188 1.00 93.50 170 GLU A N 1
ATOM 1389 C CA . GLU A 1 170 ? 42.706 -0.309 -57.524 1.00 93.50 170 GLU A CA 1
ATOM 1390 C C . GLU A 1 170 ? 43.546 -1.334 -58.300 1.00 93.50 170 GLU A C 1
ATOM 1392 O O . GLU A 1 170 ? 44.174 -0.991 -59.303 1.00 93.50 170 GLU A O 1
ATOM 1397 N N . MET A 1 171 ? 43.507 -2.605 -57.893 1.00 94.00 171 MET A N 1
ATOM 1398 C CA . MET A 1 171 ? 44.186 -3.692 -58.595 1.00 94.00 171 MET A CA 1
ATOM 1399 C C . MET A 1 171 ? 43.606 -3.910 -59.999 1.00 94.00 171 MET A C 1
ATOM 1401 O O . MET A 1 171 ? 44.374 -4.055 -60.947 1.00 94.00 171 MET A O 1
ATOM 1405 N N . SER A 1 172 ? 42.278 -3.869 -60.156 1.00 93.81 172 SER A N 1
ATOM 1406 C CA . SER A 1 172 ? 41.622 -3.955 -61.469 1.00 93.81 172 SER A CA 1
ATOM 1407 C C . SER A 1 172 ? 42.062 -2.819 -62.398 1.00 93.81 172 SER A C 1
ATOM 1409 O O . SER A 1 172 ? 42.405 -3.070 -63.548 1.00 93.81 172 SER A O 1
ATOM 1411 N N . LEU A 1 173 ? 42.130 -1.581 -61.893 1.00 92.75 173 LEU A N 1
ATOM 1412 C CA . LEU A 1 173 ? 42.611 -0.425 -62.659 1.00 92.75 173 LEU A CA 1
ATOM 1413 C C . LEU A 1 173 ? 44.067 -0.579 -63.114 1.00 92.75 173 LEU A C 1
ATOM 1415 O O . LEU A 1 173 ? 44.412 -0.165 -64.221 1.00 92.75 173 LEU A O 1
ATOM 1419 N N . MET A 1 174 ? 44.930 -1.154 -62.271 1.00 87.94 174 MET A N 1
ATOM 1420 C CA . MET A 1 174 ? 46.318 -1.421 -62.655 1.00 87.94 174 MET A CA 1
ATOM 1421 C C . MET A 1 174 ? 46.412 -2.461 -63.774 1.00 87.94 174 MET A C 1
ATOM 1423 O O . MET A 1 174 ? 47.197 -2.257 -64.697 1.00 87.94 174 MET A O 1
ATOM 1427 N N . VAL A 1 175 ? 45.598 -3.522 -63.727 1.00 91.31 175 VAL A N 1
ATOM 1428 C CA . VAL A 1 175 ? 45.535 -4.540 -64.790 1.00 91.31 175 VAL A CA 1
ATOM 1429 C C . VAL A 1 175 ? 45.067 -3.919 -66.111 1.00 91.31 175 VAL A C 1
ATOM 1431 O O . VAL A 1 175 ? 45.725 -4.108 -67.133 1.00 91.31 175 VAL A O 1
ATOM 1434 N N . ASP A 1 176 ? 44.009 -3.102 -66.085 1.00 89.38 176 ASP A N 1
ATOM 1435 C CA . ASP A 1 176 ? 43.510 -2.398 -67.277 1.00 89.38 176 ASP A CA 1
ATOM 1436 C C . ASP A 1 176 ? 44.566 -1.437 -67.860 1.00 89.38 176 ASP A C 1
ATOM 1438 O O . ASP A 1 176 ? 44.725 -1.314 -69.077 1.00 89.38 176 ASP A O 1
ATOM 1442 N N . MET A 1 177 ? 45.325 -0.745 -67.000 1.00 83.69 177 MET A N 1
ATOM 1443 C CA . MET A 1 177 ? 46.400 0.152 -67.433 1.00 83.69 177 MET A CA 1
ATOM 1444 C C . MET A 1 177 ? 47.589 -0.616 -68.029 1.00 83.69 177 MET A C 1
ATOM 1446 O O . MET A 1 177 ? 48.201 -0.142 -68.988 1.00 83.69 177 MET A O 1
ATOM 1450 N N . GLU A 1 178 ? 47.915 -1.793 -67.496 1.00 82.81 178 GLU A N 1
ATOM 1451 C CA . GLU A 1 178 ? 48.949 -2.677 -68.040 1.00 82.81 178 GLU A CA 1
ATOM 1452 C C . GLU A 1 178 ? 48.548 -3.218 -69.424 1.00 82.81 178 GLU A C 1
ATOM 1454 O O . GLU A 1 178 ? 49.355 -3.175 -70.358 1.00 82.81 178 GLU A O 1
ATOM 1459 N N . GLU A 1 179 ? 47.279 -3.605 -69.603 1.00 81.12 179 GLU A N 1
ATOM 1460 C CA . GLU A 1 179 ? 46.720 -3.982 -70.907 1.00 81.12 179 GLU A CA 1
ATOM 1461 C C . GLU A 1 179 ? 46.775 -2.810 -71.906 1.00 81.12 179 GLU A C 1
ATOM 1463 O O . GLU A 1 179 ? 47.213 -2.978 -73.051 1.00 81.12 179 GLU A O 1
ATOM 1468 N N . LEU A 1 180 ? 46.437 -1.591 -71.465 1.00 78.69 180 LEU A N 1
ATOM 1469 C CA . LEU A 1 180 ? 46.527 -0.388 -72.295 1.00 78.69 180 LEU A CA 1
ATOM 1470 C C . LEU A 1 180 ? 47.974 -0.089 -72.728 1.00 78.69 180 LEU A C 1
ATOM 1472 O O . LEU A 1 180 ? 48.209 0.183 -73.908 1.00 78.69 180 LEU A O 1
ATOM 1476 N N . ILE A 1 181 ? 48.951 -0.168 -71.816 1.00 75.38 181 ILE A N 1
ATOM 1477 C CA . ILE A 1 181 ? 50.376 0.063 -72.119 1.00 75.38 181 ILE A CA 1
ATOM 1478 C C . ILE A 1 181 ? 50.906 -0.984 -73.108 1.00 75.38 181 ILE A C 1
ATOM 1480 O O . ILE A 1 181 ? 51.653 -0.632 -74.023 1.00 75.38 181 ILE A O 1
ATOM 1484 N N . MET A 1 182 ? 50.496 -2.248 -72.979 1.00 62.94 182 MET A N 1
ATOM 1485 C CA . MET A 1 182 ? 50.866 -3.299 -73.931 1.00 62.94 182 MET A CA 1
ATOM 1486 C C . MET A 1 182 ? 50.225 -3.103 -75.311 1.00 62.94 182 MET A C 1
ATOM 1488 O O . MET A 1 182 ? 50.885 -3.345 -76.322 1.00 62.94 182 MET A O 1
ATOM 1492 N N . SER A 1 183 ? 48.984 -2.612 -75.378 1.00 59.84 183 SER A N 1
ATOM 1493 C CA . SER A 1 183 ? 48.299 -2.336 -76.650 1.00 59.84 183 SER A CA 1
ATOM 1494 C C . SER A 1 183 ? 48.872 -1.132 -77.420 1.00 59.84 183 SER A C 1
ATOM 1496 O O . SER A 1 183 ? 48.728 -1.055 -78.637 1.00 59.84 183 SER A O 1
ATOM 1498 N N . TYR A 1 184 ? 49.577 -0.213 -76.746 1.00 53.34 184 TYR A N 1
ATOM 1499 C CA . TYR A 1 184 ? 50.162 0.991 -77.357 1.00 53.34 184 TYR A CA 1
ATOM 1500 C C . TYR A 1 184 ? 51.541 0.777 -78.012 1.00 53.34 184 TYR A C 1
ATOM 1502 O O . TYR A 1 184 ? 52.060 1.687 -78.663 1.00 53.34 184 TYR A O 1
ATOM 1510 N N . ALA A 1 185 ? 52.152 -0.405 -77.867 1.00 51.59 185 ALA A N 1
ATOM 1511 C CA . ALA A 1 185 ? 53.428 -0.733 -78.514 1.00 51.59 185 ALA A CA 1
ATOM 1512 C C . ALA A 1 185 ? 53.301 -0.995 -80.032 1.00 51.59 185 ALA A C 1
ATOM 1514 O O . ALA A 1 185 ? 54.308 -1.024 -80.741 1.00 51.59 185 ALA A O 1
ATOM 1515 N N . GLU A 1 186 ? 52.078 -1.108 -80.553 1.00 51.09 186 GLU A N 1
ATOM 1516 C CA . GLU A 1 186 ? 51.777 -1.150 -81.981 1.00 51.09 186 GLU A CA 1
ATOM 1517 C C . GLU A 1 186 ? 50.792 -0.024 -82.307 1.00 51.09 186 GLU A C 1
ATOM 1519 O O . GLU A 1 186 ? 49.602 -0.195 -82.133 1.00 51.09 186 GLU A O 1
ATOM 1524 N N . PHE A 1 187 ? 51.277 1.157 -82.700 1.00 42.34 187 PHE A N 1
ATOM 1525 C CA . PHE A 1 187 ? 50.767 1.998 -83.803 1.00 42.34 187 PHE A CA 1
ATOM 1526 C C . PHE A 1 187 ? 51.336 3.432 -83.703 1.00 42.34 187 PHE A C 1
ATOM 1528 O O . PHE A 1 187 ? 51.562 3.957 -82.612 1.00 42.34 187 PHE A O 1
ATOM 1535 N N . PRO A 1 188 ? 51.630 4.076 -84.850 1.00 42.84 188 PRO A N 1
ATOM 1536 C CA . PRO A 1 188 ? 52.440 5.280 -84.919 1.00 42.84 188 PRO A CA 1
ATOM 1537 C C . PRO A 1 188 ? 51.642 6.560 -84.634 1.00 42.8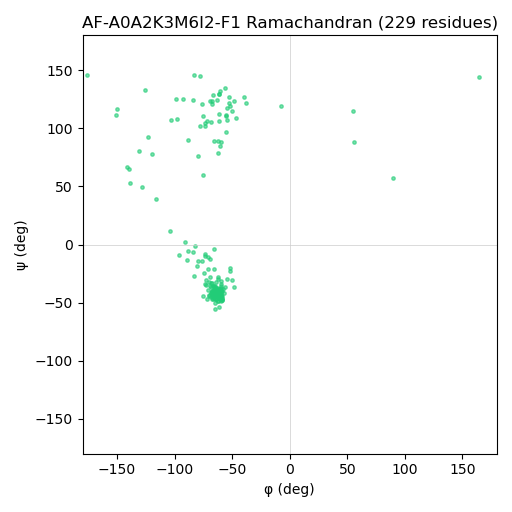4 188 PRO A C 1
ATOM 1539 O O . PRO A 1 188 ? 50.493 6.721 -85.035 1.00 42.84 188 PRO A O 1
ATOM 1542 N N . SER A 1 189 ? 52.344 7.494 -83.995 1.00 44.62 189 SER A N 1
ATOM 1543 C CA . SER A 1 189 ? 52.165 8.948 -83.938 1.00 44.62 189 SER A CA 1
ATOM 1544 C C . SER A 1 189 ? 51.097 9.561 -84.865 1.00 44.62 189 SER A C 1
ATOM 1546 O O . SER A 1 189 ? 51.292 9.585 -86.080 1.00 44.62 189 SER A O 1
ATOM 1548 N N . SER A 1 190 ? 50.064 10.223 -84.315 1.00 40.22 190 SER A N 1
ATOM 1549 C CA . SER A 1 190 ? 49.316 11.236 -85.084 1.00 40.22 190 SER A CA 1
ATOM 1550 C C . SER A 1 190 ? 48.700 12.386 -84.268 1.00 40.22 190 SER A C 1
ATOM 1552 O O . SER A 1 190 ? 47.792 12.213 -83.465 1.00 40.22 190 SER A O 1
ATOM 1554 N N . SER A 1 191 ? 49.217 13.575 -84.597 1.00 41.78 191 SER A N 1
ATOM 1555 C CA . SER A 1 191 ? 48.619 14.915 -84.754 1.00 41.78 191 SER A CA 1
ATOM 1556 C C . SER A 1 191 ? 47.787 15.613 -83.660 1.00 41.78 191 SER A C 1
ATOM 1558 O O . SER A 1 191 ? 46.618 15.328 -83.421 1.00 41.78 191 SER A O 1
ATOM 1560 N N . SER A 1 192 ? 48.394 16.715 -83.205 1.00 49.94 192 SER A N 1
ATOM 1561 C CA . SER A 1 192 ? 47.841 17.973 -82.680 1.00 49.94 192 SER A CA 1
ATOM 1562 C C . SER A 1 192 ? 46.602 18.511 -83.420 1.00 49.94 192 SER A C 1
ATOM 1564 O O . SER A 1 192 ? 46.654 18.779 -84.621 1.00 49.94 192 SER A O 1
ATOM 1566 N N . GLY A 1 193 ? 45.530 18.782 -82.667 1.00 37.66 193 GLY A N 1
ATOM 1567 C CA . GLY A 1 193 ? 44.356 19.541 -83.104 1.00 37.66 193 GLY A CA 1
ATOM 1568 C C . GLY A 1 193 ? 43.697 20.258 -81.923 1.00 37.66 193 GLY A C 1
ATOM 1569 O O . GLY A 1 193 ? 43.150 19.625 -81.027 1.00 37.66 193 GLY A O 1
ATOM 1570 N N . LYS A 1 194 ? 43.763 21.596 -81.900 1.00 51.06 194 LYS A N 1
ATOM 1571 C CA . LYS A 1 194 ? 43.085 22.447 -80.908 1.00 51.06 194 LYS A CA 1
ATOM 1572 C C . LYS A 1 194 ? 41.580 22.484 -81.203 1.00 51.06 194 LYS A C 1
ATOM 1574 O O . LYS A 1 194 ? 41.158 23.214 -82.096 1.00 51.06 194 LYS A O 1
ATOM 1579 N N . GLY A 1 195 ? 40.782 21.735 -80.446 1.00 50.62 195 GLY A N 1
ATOM 1580 C CA . GLY A 1 195 ? 39.318 21.775 -80.484 1.00 50.62 195 GLY A CA 1
ATOM 1581 C C . GLY A 1 195 ? 38.748 22.022 -79.090 1.00 50.62 195 GLY A C 1
ATOM 1582 O O . GLY A 1 195 ? 39.182 21.397 -78.127 1.00 50.62 195 GLY A O 1
ATOM 1583 N N . LYS A 1 196 ? 37.793 22.951 -78.966 1.00 57.97 196 LYS A N 1
ATOM 1584 C CA . LYS A 1 196 ? 36.963 23.089 -77.761 1.00 57.97 196 LYS A CA 1
ATOM 1585 C C . LYS A 1 196 ? 36.187 21.784 -77.590 1.00 57.97 196 LYS A C 1
ATOM 1587 O O . LYS A 1 196 ? 35.359 21.468 -78.441 1.00 57.97 196 LYS A O 1
ATOM 1592 N N . ALA A 1 197 ? 36.499 21.029 -76.543 1.00 57.12 197 ALA A N 1
ATOM 1593 C CA . ALA A 1 197 ? 35.816 19.778 -76.262 1.00 57.12 197 ALA A CA 1
ATOM 1594 C C . ALA A 1 197 ? 34.351 20.069 -75.878 1.00 57.12 197 ALA A C 1
ATOM 1596 O O . ALA A 1 197 ? 34.122 20.927 -75.020 1.00 57.12 197 ALA A O 1
ATOM 1597 N N . PRO A 1 198 ? 33.363 19.416 -76.514 1.00 56.47 198 PRO A N 1
ATOM 1598 C CA . PRO A 1 198 ? 31.997 19.408 -76.012 1.00 56.47 198 PRO A CA 1
ATOM 1599 C C . PRO A 1 198 ? 31.989 18.746 -74.627 1.00 56.47 198 PRO A C 1
ATOM 1601 O O . PRO A 1 198 ? 32.585 17.685 -74.444 1.00 56.47 198 PRO A O 1
ATOM 1604 N N . MET A 1 199 ? 31.373 19.416 -73.651 1.00 58.00 199 MET A N 1
ATOM 1605 C CA . MET A 1 199 ? 31.176 18.875 -72.307 1.00 58.00 199 MET A CA 1
ATOM 1606 C C . MET A 1 199 ? 30.307 17.619 -72.427 1.00 58.00 199 MET A C 1
ATOM 1608 O O . MET A 1 199 ? 29.284 17.638 -73.110 1.00 58.00 199 MET A O 1
ATOM 1612 N N . ASP A 1 200 ? 30.755 16.522 -71.824 1.00 70.69 200 ASP A N 1
ATOM 1613 C CA . ASP A 1 200 ? 30.020 15.260 -71.797 1.00 70.69 200 ASP A CA 1
ATOM 1614 C C . ASP A 1 200 ? 28.686 15.460 -71.044 1.00 70.69 200 ASP A C 1
ATOM 1616 O O . ASP A 1 200 ? 28.727 15.900 -69.889 1.00 70.69 200 ASP A O 1
ATOM 1620 N N . PRO A 1 201 ? 27.521 15.140 -71.644 1.00 73.25 201 PRO A N 1
ATOM 1621 C CA . PRO A 1 201 ? 26.218 15.226 -70.980 1.00 73.25 201 PRO A CA 1
ATOM 1622 C C . PRO A 1 201 ? 26.183 14.528 -69.613 1.00 73.25 201 PRO A C 1
ATOM 1624 O O . PRO A 1 201 ? 25.502 14.979 -68.695 1.00 73.25 201 PRO A O 1
ATOM 1627 N N . PHE A 1 202 ? 26.972 13.463 -69.438 1.00 73.69 202 PHE A N 1
ATOM 1628 C CA . PHE A 1 202 ? 27.067 12.745 -68.169 1.00 73.69 202 PHE A CA 1
ATOM 1629 C C . PHE A 1 202 ? 27.733 13.563 -67.050 1.00 73.69 202 PHE A C 1
ATOM 1631 O O . PHE A 1 202 ? 27.380 13.439 -65.875 1.00 73.69 202 PHE A O 1
ATOM 1638 N N . MET A 1 203 ? 28.694 14.422 -67.396 1.00 73.62 203 MET A N 1
ATOM 1639 C CA . MET A 1 203 ? 29.321 15.335 -66.436 1.00 73.62 203 MET A CA 1
ATOM 1640 C C . MET A 1 203 ? 28.369 16.467 -66.051 1.00 73.62 203 MET A C 1
ATOM 1642 O O . MET A 1 203 ? 28.416 16.936 -64.918 1.00 73.62 203 MET A O 1
ATOM 1646 N N . GLU A 1 204 ? 27.480 16.864 -66.960 1.00 77.62 204 GLU A N 1
ATOM 1647 C CA . GLU A 1 204 ? 26.475 17.905 -66.741 1.00 77.62 204 GLU A CA 1
ATOM 1648 C C . GLU A 1 204 ? 25.410 17.456 -65.725 1.00 77.62 204 GLU A C 1
ATOM 1650 O O . GLU A 1 204 ? 25.104 18.190 -64.782 1.00 77.62 204 GLU A O 1
ATOM 1655 N N . ASP A 1 205 ? 24.954 16.204 -65.821 1.00 85.00 205 ASP A N 1
ATOM 1656 C CA . ASP A 1 205 ? 24.037 15.602 -64.844 1.00 85.00 205 ASP A CA 1
ATOM 1657 C C . ASP A 1 205 ? 24.673 15.455 -63.455 1.00 85.00 205 ASP A C 1
ATOM 1659 O O . ASP A 1 205 ? 24.036 15.743 -62.438 1.00 85.00 205 ASP A O 1
ATOM 1663 N N . LYS A 1 206 ? 25.953 15.065 -63.384 1.00 85.19 206 LYS A N 1
ATOM 1664 C CA . LYS A 1 206 ? 26.685 14.993 -62.107 1.00 85.19 206 LYS A CA 1
ATOM 1665 C C . LYS A 1 206 ? 26.833 16.360 -61.451 1.00 85.19 206 LYS A C 1
ATOM 1667 O O . LYS A 1 206 ? 26.692 16.470 -60.234 1.00 85.19 206 LYS A O 1
ATOM 1672 N N . LEU A 1 207 ? 27.112 17.391 -62.245 1.00 85.94 207 LEU A N 1
ATOM 1673 C CA . LEU A 1 207 ? 27.270 18.756 -61.749 1.00 85.94 207 LEU A CA 1
ATOM 1674 C C . LEU A 1 207 ? 25.941 19.298 -61.217 1.00 85.94 207 LEU A C 1
ATOM 1676 O O . LEU A 1 207 ? 25.905 19.870 -60.130 1.00 85.94 207 LEU A O 1
ATOM 1680 N N . LYS A 1 208 ? 24.843 19.015 -61.924 1.00 88.25 208 LYS A N 1
ATOM 1681 C CA . LYS A 1 208 ? 23.488 19.361 -61.488 1.00 88.25 208 LYS A CA 1
ATOM 1682 C C . LYS A 1 208 ? 23.083 18.629 -60.207 1.00 88.25 208 LYS A C 1
ATOM 1684 O O . LYS A 1 208 ? 22.582 19.246 -59.274 1.00 88.25 208 LYS A O 1
ATOM 1689 N N . SER A 1 209 ? 23.373 17.331 -60.120 1.00 89.25 209 SER A N 1
ATOM 1690 C CA . SER A 1 209 ? 23.088 16.542 -58.918 1.00 89.25 209 SER A CA 1
ATOM 1691 C C . SER A 1 209 ? 23.889 17.023 -57.700 1.00 89.25 209 SER A C 1
ATOM 1693 O O . SER A 1 209 ? 23.400 16.942 -56.574 1.00 89.25 209 SER A O 1
ATOM 1695 N N . LEU A 1 210 ? 25.109 17.532 -57.909 1.00 91.00 210 LEU A N 1
ATOM 1696 C CA . LEU A 1 210 ? 25.925 18.126 -56.850 1.00 91.00 210 LEU A CA 1
ATOM 1697 C C . LEU A 1 210 ? 25.365 19.481 -56.389 1.00 91.00 210 LEU A C 1
ATOM 1699 O O . LEU A 1 210 ? 25.364 19.771 -55.193 1.00 91.00 210 LEU A O 1
ATOM 1703 N N . GLU A 1 211 ? 24.869 20.297 -57.318 1.00 91.94 211 GLU A N 1
ATOM 1704 C CA . GLU A 1 211 ? 24.249 21.588 -57.013 1.00 91.94 211 GLU A CA 1
ATOM 1705 C C . GLU A 1 211 ? 22.966 21.422 -56.178 1.00 91.94 211 GLU A C 1
ATOM 1707 O O . GLU A 1 211 ? 22.810 22.091 -55.151 1.00 91.94 211 GLU A O 1
ATOM 1712 N N . ASP A 1 212 ? 22.115 20.451 -56.527 1.00 92.62 212 ASP A N 1
ATOM 1713 C CA . ASP A 1 212 ? 20.903 20.114 -55.764 1.00 92.62 212 ASP A CA 1
ATOM 1714 C C . ASP A 1 212 ? 21.230 19.604 -54.345 1.00 92.62 212 ASP A C 1
ATOM 1716 O O . ASP A 1 212 ? 20.575 19.979 -53.362 1.00 92.62 212 ASP A O 1
ATOM 1720 N N . ALA A 1 213 ? 22.286 18.794 -54.201 1.00 92.31 213 ALA A N 1
ATOM 1721 C CA . ALA A 1 213 ? 22.739 18.300 -52.900 1.00 92.31 213 ALA A CA 1
ATOM 1722 C C . ALA A 1 213 ? 23.228 19.440 -51.988 1.00 92.31 213 ALA A C 1
ATOM 1724 O O . ALA A 1 213 ? 22.859 19.503 -50.812 1.00 92.31 213 ALA A O 1
ATOM 1725 N N . ILE A 1 214 ? 23.997 20.388 -52.537 1.00 93.50 214 ILE A N 1
ATOM 1726 C CA . ILE A 1 214 ? 24.453 21.579 -51.803 1.00 93.50 214 ILE A CA 1
ATOM 1727 C C . ILE A 1 214 ? 23.261 22.463 -51.408 1.00 93.50 214 ILE A C 1
ATOM 1729 O O . ILE A 1 214 ? 23.234 22.996 -50.294 1.00 93.50 214 ILE A O 1
ATOM 1733 N N . GLY A 1 215 ? 22.265 22.611 -52.287 1.00 92.19 215 GLY A N 1
ATOM 1734 C CA . GLY A 1 215 ?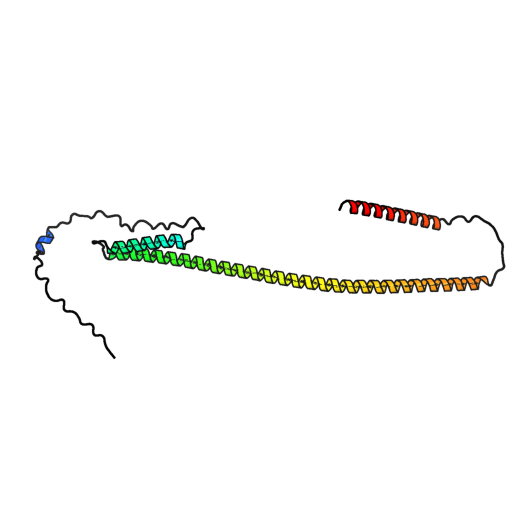 21.035 23.348 -51.992 1.00 92.19 215 GLY A CA 1
ATOM 1735 C C . GLY A 1 215 ? 20.263 22.753 -50.811 1.00 92.19 215 GLY A C 1
ATOM 1736 O O . GLY A 1 215 ? 19.869 23.481 -49.897 1.00 92.19 215 GLY A O 1
ATOM 1737 N N . THR A 1 216 ? 20.129 21.427 -50.787 1.00 91.19 216 THR A N 1
ATOM 1738 C CA . THR A 1 216 ? 19.434 20.697 -49.714 1.00 91.19 216 THR A CA 1
ATOM 1739 C C . THR A 1 216 ? 20.152 20.867 -48.373 1.00 91.19 216 THR A C 1
ATOM 1741 O O . THR A 1 216 ? 19.532 21.261 -47.385 1.00 91.19 216 THR A O 1
ATOM 1744 N N . GLN A 1 217 ? 21.480 20.703 -48.351 1.00 93.56 217 GLN A N 1
ATOM 1745 C CA . GLN A 1 217 ? 22.284 20.869 -47.135 1.00 93.56 217 GLN A CA 1
ATOM 1746 C C . GLN A 1 217 ? 22.171 22.285 -46.543 1.00 93.56 217 GLN A C 1
ATOM 1748 O O . GLN A 1 217 ? 22.100 22.454 -45.325 1.00 93.56 217 GLN A O 1
ATOM 1753 N N . ARG A 1 218 ? 22.136 23.323 -47.390 1.00 92.19 218 ARG A N 1
ATOM 1754 C CA . ARG A 1 218 ? 21.957 24.712 -46.932 1.00 92.19 218 ARG A CA 1
ATOM 1755 C C . ARG A 1 218 ? 20.579 24.949 -46.315 1.00 92.19 218 ARG A C 1
ATOM 1757 O O . ARG A 1 218 ? 20.485 25.681 -45.332 1.00 92.19 218 ARG A O 1
ATOM 1764 N N . SER A 1 219 ? 19.530 24.341 -46.872 1.00 91.12 219 SER A N 1
ATOM 1765 C CA . SER A 1 219 ? 18.170 24.469 -46.338 1.00 91.12 219 SER A CA 1
ATOM 1766 C C . SER A 1 219 ? 18.040 23.824 -44.956 1.00 91.12 219 SER A C 1
ATOM 1768 O O . SER A 1 219 ? 17.487 24.445 -44.047 1.00 91.12 219 SER A O 1
ATOM 1770 N N . ASP A 1 220 ? 18.624 22.640 -44.765 1.00 90.44 220 ASP A N 1
ATOM 1771 C CA . ASP A 1 220 ? 18.614 21.946 -43.473 1.00 90.44 220 ASP A CA 1
ATOM 1772 C C . ASP A 1 220 ? 19.349 22.744 -42.387 1.00 90.44 220 ASP A C 1
ATOM 1774 O O . ASP A 1 220 ? 18.850 22.882 -41.268 1.00 90.44 220 ASP A O 1
ATOM 1778 N N . HIS A 1 221 ? 20.496 23.346 -42.722 1.00 89.44 221 HIS A N 1
ATOM 1779 C CA . HIS A 1 221 ? 21.224 24.216 -41.795 1.00 89.44 221 HIS A CA 1
ATOM 1780 C C . HIS A 1 221 ? 20.400 25.439 -41.358 1.00 89.44 221 HIS A C 1
ATOM 1782 O O . HIS A 1 221 ? 20.364 25.740 -40.166 1.00 89.44 221 HIS A O 1
ATOM 1788 N N . GLN A 1 222 ? 19.674 26.094 -42.274 1.00 84.94 222 GLN A N 1
ATOM 1789 C CA . GLN A 1 222 ? 18.777 27.206 -41.918 1.00 84.94 222 GLN A CA 1
ATOM 1790 C C . GLN A 1 222 ? 17.631 26.774 -40.992 1.00 84.94 222 GLN A C 1
ATOM 1792 O O . GLN A 1 222 ? 17.255 27.515 -40.082 1.00 84.94 222 GLN A O 1
ATOM 1797 N N . GLN A 1 223 ? 17.070 25.578 -41.195 1.00 83.44 223 GLN A N 1
ATOM 1798 C CA . GLN A 1 223 ? 16.017 25.062 -40.315 1.00 83.44 223 GLN A CA 1
ATOM 1799 C C . GLN A 1 223 ? 16.533 24.732 -38.912 1.00 83.44 223 GLN A C 1
ATOM 1801 O O . GLN A 1 223 ? 15.790 24.873 -37.938 1.00 83.44 223 GLN A O 1
ATOM 1806 N N . LEU A 1 224 ? 17.783 24.277 -38.799 1.00 80.19 224 LEU A N 1
ATOM 1807 C CA . LEU A 1 224 ? 18.420 24.012 -37.512 1.00 80.19 224 LEU A CA 1
ATOM 1808 C C . LEU A 1 224 ? 18.716 25.310 -36.753 1.00 80.19 224 LEU A C 1
ATOM 1810 O O . LEU A 1 224 ? 18.397 25.378 -35.570 1.00 80.19 224 LEU A O 1
ATOM 1814 N N . GLU A 1 225 ? 19.227 26.349 -37.420 1.00 78.06 225 GLU A N 1
ATOM 1815 C CA . GLU A 1 225 ? 19.451 27.666 -36.797 1.00 78.06 225 GLU A CA 1
ATOM 1816 C C . GLU A 1 225 ? 18.145 28.264 -36.246 1.00 78.06 225 GLU A C 1
ATOM 1818 O O . GLU A 1 225 ? 18.086 28.643 -35.078 1.00 78.06 225 GLU A O 1
ATOM 1823 N N . GLY A 1 226 ? 17.048 28.226 -37.013 1.00 74.31 226 GLY A N 1
ATOM 1824 C CA . GLY A 1 226 ? 15.751 28.742 -36.550 1.00 74.31 226 GLY A CA 1
ATOM 1825 C C . GLY A 1 226 ? 15.129 27.973 -35.372 1.00 74.31 226 GLY A C 1
ATOM 1826 O O . GLY A 1 226 ? 14.278 28.511 -34.662 1.00 74.31 226 GLY A O 1
ATOM 1827 N N . LYS A 1 227 ? 15.527 26.716 -35.138 1.00 75.75 227 LYS A N 1
ATOM 1828 C CA . LYS A 1 227 ? 15.088 25.937 -33.965 1.00 75.75 227 LYS A CA 1
ATOM 1829 C C . LYS A 1 227 ? 15.912 26.242 -32.715 1.00 75.75 227 LYS A C 1
ATOM 1831 O O . LYS A 1 227 ? 15.379 26.100 -31.620 1.00 75.75 227 LYS A O 1
ATOM 1836 N N . VAL A 1 228 ? 17.170 26.656 -32.871 1.00 71.75 228 VAL A N 1
ATOM 1837 C CA . VAL A 1 228 ? 18.050 27.021 -31.749 1.00 71.75 228 VAL A CA 1
ATOM 1838 C C . VAL A 1 228 ? 17.645 28.368 -31.142 1.00 71.75 228 VAL A C 1
ATOM 1840 O O . VAL A 1 228 ? 17.683 28.499 -29.926 1.00 71.75 228 VAL A O 1
ATOM 1843 N N . ASP A 1 229 ? 17.152 29.315 -31.946 1.00 67.19 229 ASP A N 1
ATOM 1844 C CA . ASP A 1 229 ? 16.678 30.627 -31.462 1.00 67.19 229 ASP A CA 1
ATOM 1845 C C . ASP A 1 229 ? 15.325 30.583 -30.715 1.00 67.19 229 ASP A C 1
ATOM 1847 O O . ASP A 1 229 ? 14.895 31.586 -30.146 1.00 67.19 229 ASP A O 1
ATOM 1851 N N . ASN A 1 230 ? 14.634 29.436 -30.715 1.00 64.38 230 ASN A N 1
ATOM 1852 C CA . ASN A 1 230 ? 13.338 29.240 -30.048 1.00 64.38 230 ASN A CA 1
ATOM 1853 C C . ASN A 1 230 ? 13.431 28.442 -28.726 1.00 64.38 230 ASN A C 1
ATOM 1855 O O . ASN A 1 230 ? 12.397 28.015 -28.203 1.00 64.38 230 ASN A O 1
ATOM 1859 N N . LEU A 1 231 ? 14.644 28.227 -28.201 1.00 55.22 231 LEU A N 1
ATOM 1860 C CA . LEU A 1 231 ? 14.925 27.624 -26.887 1.00 55.22 231 LEU A CA 1
ATOM 1861 C C . LEU A 1 231 ? 15.371 28.688 -25.877 1.00 55.22 231 LEU A C 1
ATOM 1863 O O . LEU A 1 231 ? 14.954 28.566 -24.703 1.00 55.22 231 LEU A O 1
#

Foldseek 3Di:
DDDDDDDDDDPPDDDPPDPPPDPVVVVPPPPPPPDPPPPLPLPPPDDPPPVPDPPDDPVVVVVVVLVVLVVVLVVLVVDPDDDVVNNVSSVVVSVVVVVVVVVVVVVVVVVVVVVVVVVVVVVVVVVVVVVVVVVVVVVVVVVVVVVVVVVVVVVVVVVVVVVVVVVVVVVVVVVVVVVVVVVVVDDDDDDDDDDDDDDDVVVVVVVVVVVVVVVVVVVVVVVVVVVVVVD